Protein AF-A0A1H0LSM7-F1 (afdb_monomer_lite)

pLDDT: mean 88.88, std 13.41, range [30.7, 98.75]

Secondary structure (DSSP, 8-state):
-----S-TTS--HHHHHHHHHHHHHHHHHHHHHHHHHHHH--HHHHHHHHHHHHHH-TT-PPP-HHHHHHHHHHHHHHHHHHTT----HHHHHHHHHGGGGG--TTTEEEE-S---GGGEEEETTEEEE---TT-EEEETHHHHGGGTTT-TTSTT-PBPPHHHHHHHHHHHHHHHGGGTT-HHHHHHHHHHHHHHHHHTHHHHHHHHHH--GGGG-TTS--HHHHHHHHHHHHTT-SS-HHHHHHHHHHHHHHHHHH---PPPBPGGG-----

Radius of gyration: 19.22 Å; chains: 1; bounding box: 49×46×46 Å

Structure (mmCIF, N/CA/C/O backbone):
data_AF-A0A1H0LSM7-F1
#
_entry.id   AF-A0A1H0LSM7-F1
#
loop_
_atom_site.group_PDB
_atom_site.id
_atom_site.type_symbol
_atom_site.label_atom_id
_atom_site.label_alt_id
_atom_site.label_comp_id
_atom_site.label_asym_id
_atom_site.label_entity_id
_atom_site.label_seq_id
_atom_site.pdbx_PDB_ins_code
_atom_site.Cartn_x
_atom_site.Cartn_y
_atom_site.Cartn_z
_atom_site.occupancy
_atom_site.B_iso_or_equiv
_atom_site.auth_seq_id
_atom_site.auth_comp_id
_atom_site.auth_asym_id
_atom_site.auth_atom_id
_atom_site.pdbx_PDB_model_num
ATOM 1 N N . MET A 1 1 ? -10.311 -6.428 -10.754 1.00 49.78 1 MET A N 1
ATOM 2 C CA . MET A 1 1 ? -11.268 -7.244 -11.503 1.00 49.78 1 MET A CA 1
ATOM 3 C C . MET A 1 1 ? -12.578 -7.342 -10.745 1.00 49.78 1 MET A C 1
ATOM 5 O O . MET A 1 1 ? -12.708 -8.120 -9.805 1.00 49.78 1 MET A O 1
ATOM 9 N N . LYS A 1 2 ? -13.539 -6.514 -11.139 1.00 35.09 2 LYS A N 1
ATOM 10 C CA . LYS A 1 2 ? -14.929 -6.657 -10.721 1.00 35.09 2 LYS A CA 1
ATOM 11 C C . LYS A 1 2 ? -15.566 -7.764 -11.545 1.00 35.09 2 LYS A C 1
ATOM 13 O O . LYS A 1 2 ? -15.638 -7.65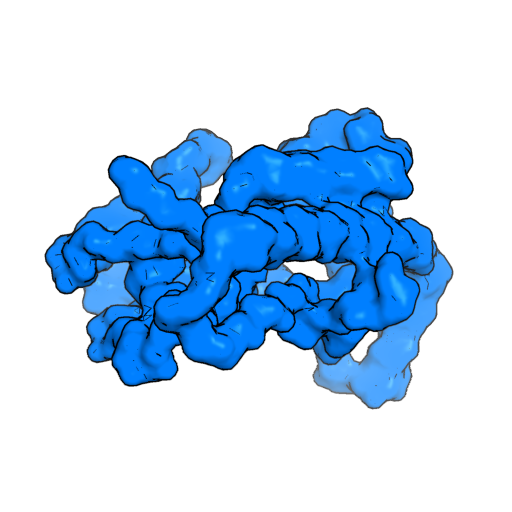2 -12.764 1.00 35.09 2 LYS A O 1
ATOM 18 N N . VAL A 1 3 ? -16.030 -8.813 -10.885 1.00 40.25 3 VAL A N 1
ATOM 19 C CA . VAL A 1 3 ? -17.061 -9.683 -11.446 1.00 40.25 3 VAL A CA 1
ATOM 20 C C . VAL A 1 3 ? -18.264 -9.483 -10.543 1.00 40.25 3 VAL A C 1
ATOM 22 O O . VAL A 1 3 ? -18.260 -9.953 -9.408 1.00 40.25 3 VAL A O 1
ATOM 25 N N . TYR A 1 4 ? -19.233 -8.698 -11.007 1.00 40.03 4 TYR A N 1
ATOM 26 C CA . TYR A 1 4 ? -20.487 -8.492 -10.295 1.00 40.03 4 TYR A CA 1
ATOM 27 C C . TYR A 1 4 ? -21.537 -9.428 -10.882 1.00 40.03 4 TYR A C 1
ATOM 29 O O . TYR A 1 4 ? -21.881 -9.268 -12.055 1.00 40.03 4 TYR A O 1
ATOM 37 N N . PRO A 1 5 ? -22.050 -10.398 -10.112 1.00 42.97 5 PRO A N 1
ATOM 38 C CA . PRO A 1 5 ? -23.297 -11.035 -10.476 1.00 42.97 5 PRO A CA 1
ATOM 39 C C . PRO A 1 5 ? -24.419 -10.003 -10.325 1.00 42.97 5 PRO A C 1
ATOM 41 O O . PRO A 1 5 ? -24.570 -9.379 -9.275 1.00 42.97 5 PRO A O 1
ATOM 44 N N . SER A 1 6 ? -25.204 -9.813 -11.382 1.00 42.47 6 SER A N 1
ATOM 45 C CA . SER A 1 6 ? -26.542 -9.246 -11.247 1.00 42.47 6 SER A CA 1
ATOM 46 C C . SER A 1 6 ? -27.380 -10.255 -10.457 1.00 42.47 6 SER A C 1
ATOM 48 O O . SER A 1 6 ? -27.559 -11.376 -10.925 1.00 42.47 6 SER A O 1
ATOM 50 N N . ASP A 1 7 ? -27.857 -9.857 -9.281 1.00 41.88 7 ASP A N 1
ATOM 51 C CA . ASP A 1 7 ? -28.681 -10.640 -8.350 1.00 41.88 7 ASP A CA 1
ATOM 52 C C . ASP A 1 7 ? -27.962 -11.747 -7.555 1.00 41.88 7 ASP A C 1
ATOM 54 O O . ASP A 1 7 ? -27.911 -12.921 -7.918 1.00 41.88 7 ASP A O 1
ATOM 58 N N . ASP A 1 8 ? -27.535 -11.383 -6.342 1.00 51.22 8 ASP A N 1
ATOM 59 C CA . ASP A 1 8 ? -26.965 -12.269 -5.310 1.00 51.22 8 ASP A CA 1
ATOM 60 C C . ASP A 1 8 ? -27.954 -13.332 -4.765 1.00 51.22 8 ASP A C 1
ATOM 62 O O . ASP A 1 8 ? -27.636 -14.086 -3.845 1.00 51.22 8 ASP A O 1
ATOM 66 N N . SER A 1 9 ? -29.171 -13.425 -5.314 1.00 47.16 9 SER A N 1
ATOM 67 C CA . SER A 1 9 ? -30.227 -14.308 -4.797 1.00 47.16 9 SER A CA 1
ATOM 68 C C . SER A 1 9 ? -30.264 -15.713 -5.415 1.00 47.16 9 SER A C 1
ATOM 70 O O . SER A 1 9 ? -31.001 -16.557 -4.905 1.00 47.16 9 SER A O 1
ATOM 72 N N . PHE A 1 10 ? -29.452 -16.020 -6.442 1.00 47.06 10 PHE A N 1
ATOM 73 C CA . PHE A 1 10 ? -29.546 -17.317 -7.143 1.00 47.06 10 PHE A CA 1
ATOM 74 C C . PHE A 1 10 ? -28.239 -17.995 -7.570 1.00 47.06 10 PHE A C 1
ATOM 76 O O . PHE A 1 10 ? -28.306 -19.100 -8.113 1.00 47.06 10 PHE A O 1
ATOM 83 N N . ALA A 1 11 ? -27.056 -17.432 -7.297 1.00 57.34 11 ALA A N 1
ATOM 84 C CA . ALA A 1 11 ? -25.825 -18.115 -7.691 1.00 57.34 11 ALA A CA 1
ATOM 85 C C . ALA A 1 11 ? -25.691 -19.459 -6.948 1.00 57.34 11 ALA A C 1
ATOM 87 O O . ALA A 1 11 ? -25.674 -19.520 -5.716 1.00 57.34 11 ALA A O 1
ATOM 88 N N . GLY A 1 12 ? -25.620 -20.574 -7.674 1.00 73.50 12 GLY A N 1
ATOM 89 C CA . GLY A 1 12 ? -25.443 -21.899 -7.070 1.00 73.50 12 GLY A CA 1
ATOM 90 C C . GLY A 1 12 ? -24.052 -22.056 -6.438 1.00 73.50 12 GLY A C 1
ATOM 91 O O . GLY A 1 12 ? -23.113 -21.342 -6.782 1.00 73.50 12 GLY A O 1
ATOM 92 N N . ALA A 1 13 ? -23.857 -23.042 -5.553 1.00 78.00 13 ALA A N 1
ATOM 93 C CA . ALA A 1 13 ? -22.536 -23.320 -4.959 1.00 78.00 13 ALA A CA 1
ATOM 94 C C . ALA A 1 13 ? -21.429 -23.537 -6.016 1.00 78.00 13 ALA A C 1
ATOM 96 O O . ALA A 1 13 ? -20.281 -23.147 -5.810 1.00 78.00 13 ALA A O 1
ATOM 97 N N . ARG A 1 14 ? -21.790 -24.107 -7.174 1.00 81.38 14 ARG A N 1
ATOM 98 C CA . ARG A 1 14 ? -20.888 -24.283 -8.323 1.00 81.38 14 ARG A CA 1
ATOM 99 C C . ARG A 1 14 ? -20.473 -22.961 -8.965 1.00 81.38 14 ARG A C 1
ATOM 101 O O . ARG A 1 14 ? -19.315 -22.806 -9.324 1.00 81.38 14 ARG A O 1
ATOM 108 N N . GLU A 1 15 ? -21.400 -22.020 -9.090 1.00 83.81 15 GLU A N 1
ATOM 109 C CA . GLU A 1 15 ? -21.142 -20.709 -9.685 1.00 83.81 15 GLU A CA 1
ATOM 110 C C . GLU A 1 15 ? -20.243 -19.864 -8.781 1.00 83.81 15 GLU A C 1
ATOM 112 O O . GLU A 1 15 ? -19.253 -19.310 -9.244 1.00 83.81 15 GLU A O 1
ATOM 117 N N . ARG A 1 16 ? -20.484 -19.885 -7.463 1.00 81.31 16 ARG A N 1
ATOM 118 C CA . ARG A 1 16 ? -19.575 -19.263 -6.486 1.00 81.31 16 ARG A CA 1
ATOM 119 C C . ARG A 1 16 ? -18.170 -19.864 -6.517 1.00 81.31 16 ARG A C 1
ATOM 121 O O . ARG A 1 16 ? -17.190 -19.127 -6.476 1.00 81.31 16 ARG A O 1
ATOM 128 N N . ALA A 1 17 ? -18.056 -21.189 -6.615 1.00 86.50 17 ALA A N 1
ATOM 129 C CA . ALA A 1 17 ? -16.756 -21.846 -6.746 1.00 86.50 17 ALA A CA 1
ATOM 130 C C . ALA A 1 17 ? -16.034 -21.434 -8.042 1.00 86.50 17 ALA A C 1
ATOM 132 O O . ALA A 1 17 ? -14.831 -21.172 -8.014 1.00 86.50 17 ALA A O 1
ATOM 133 N N . ALA A 1 18 ? -16.766 -21.317 -9.154 1.00 88.44 18 ALA A N 1
ATOM 134 C CA . ALA A 1 18 ? -16.225 -20.828 -10.419 1.00 88.44 18 ALA A CA 1
ATOM 135 C C . ALA A 1 18 ? -15.764 -19.363 -10.319 1.00 88.44 18 ALA A C 1
ATOM 137 O O . ALA A 1 18 ? -14.654 -19.053 -10.742 1.00 88.44 18 ALA A O 1
ATOM 138 N N . LEU A 1 19 ? -16.554 -18.481 -9.696 1.00 89.50 19 LEU A N 1
ATOM 139 C CA . LEU A 1 19 ? -16.180 -17.082 -9.450 1.00 89.50 19 LEU A CA 1
ATOM 140 C C . LEU A 1 19 ? -14.917 -16.968 -8.589 1.00 89.50 19 LEU A C 1
ATOM 142 O O . LEU A 1 19 ? -14.009 -16.213 -8.935 1.00 89.50 19 LEU A O 1
ATOM 146 N N . ARG A 1 20 ? -14.818 -17.757 -7.511 1.00 92.50 20 ARG A N 1
ATOM 147 C CA . ARG A 1 20 ? -13.618 -17.814 -6.663 1.00 92.50 20 ARG A CA 1
ATOM 148 C C . ARG A 1 20 ? -12.390 -18.249 -7.462 1.00 92.50 20 ARG A C 1
ATOM 150 O O . ARG A 1 20 ? -11.330 -17.638 -7.338 1.00 92.50 20 ARG A O 1
ATOM 157 N N . ALA A 1 21 ? -12.528 -19.287 -8.288 1.00 92.00 21 ALA A N 1
ATOM 158 C CA . ALA A 1 21 ? -11.444 -19.784 -9.131 1.00 92.00 21 ALA A CA 1
ATOM 159 C C . ALA A 1 21 ? -11.002 -18.743 -10.172 1.00 92.00 21 ALA A C 1
ATOM 161 O O . ALA A 1 21 ? -9.804 -18.515 -10.334 1.00 92.00 21 ALA A O 1
ATOM 162 N N . LEU A 1 22 ? -11.953 -18.065 -10.824 1.00 92.06 22 LEU A N 1
ATOM 163 C CA . LEU A 1 22 ? -11.678 -16.987 -11.778 1.00 92.06 22 LEU A CA 1
ATOM 164 C C . LEU A 1 22 ? -10.967 -15.805 -11.112 1.00 92.06 22 LEU A C 1
ATOM 166 O O . LEU A 1 22 ? -9.977 -15.312 -11.646 1.00 92.06 22 LEU A O 1
ATOM 170 N N . ALA A 1 23 ? -11.426 -15.377 -9.934 1.00 92.56 23 ALA A N 1
ATOM 171 C CA . ALA A 1 23 ? -10.792 -14.297 -9.182 1.00 92.56 23 ALA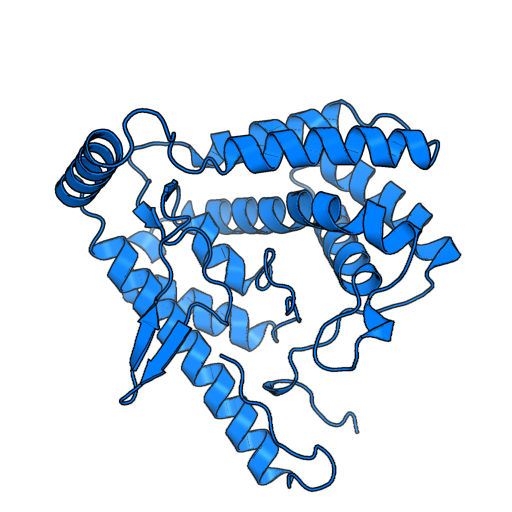 A CA 1
ATOM 172 C C . ALA A 1 23 ? -9.361 -14.661 -8.757 1.00 92.56 23 ALA A C 1
ATOM 174 O O . ALA A 1 23 ? -8.449 -13.851 -8.914 1.00 92.56 23 ALA A O 1
ATOM 175 N N . GLY A 1 24 ? -9.144 -15.892 -8.282 1.00 94.25 24 GLY A N 1
ATOM 176 C CA . GLY A 1 24 ? -7.807 -16.398 -7.968 1.00 94.25 24 GLY A CA 1
ATOM 177 C C . GLY A 1 24 ? -6.890 -16.408 -9.195 1.00 94.25 24 GLY A C 1
ATOM 178 O O . GLY A 1 24 ? -5.787 -15.872 -9.143 1.00 94.25 24 GLY A O 1
ATOM 179 N N . ALA A 1 25 ? -7.361 -16.939 -10.326 1.00 94.50 25 ALA A N 1
ATOM 180 C CA . ALA A 1 25 ? -6.595 -16.964 -11.572 1.00 94.50 25 ALA A CA 1
ATOM 181 C C . ALA A 1 25 ? -6.259 -15.554 -12.086 1.00 94.50 25 ALA A C 1
ATOM 183 O O . ALA A 1 25 ? -5.150 -15.319 -12.564 1.00 94.50 25 ALA A O 1
ATOM 184 N N . ALA A 1 26 ? -7.184 -14.603 -11.954 1.00 93.75 26 ALA A N 1
ATOM 185 C CA . ALA A 1 26 ? -6.955 -13.216 -12.336 1.00 93.75 26 ALA A CA 1
ATOM 186 C C . ALA A 1 26 ? -5.875 -12.536 -11.484 1.00 93.75 26 ALA A C 1
ATOM 188 O O . ALA A 1 26 ? -5.080 -11.770 -12.020 1.00 93.75 26 ALA A O 1
ATOM 189 N N . LEU A 1 27 ? -5.798 -12.835 -10.183 1.00 95.19 27 LEU A N 1
ATOM 190 C CA . LEU A 1 27 ? -4.732 -12.325 -9.312 1.00 95.19 27 LEU A CA 1
ATOM 191 C C . LEU A 1 27 ? -3.354 -12.875 -9.696 1.00 95.19 27 LEU A C 1
ATOM 193 O O . LEU A 1 27 ? -2.371 -12.138 -9.667 1.00 95.19 27 LEU A O 1
ATOM 197 N N . LEU A 1 28 ? -3.279 -14.143 -10.111 1.00 96.12 28 LEU A N 1
ATOM 198 C CA . LEU A 1 28 ? -2.035 -14.715 -10.632 1.00 96.12 28 LEU A CA 1
ATOM 199 C C . LEU A 1 28 ? -1.609 -14.027 -11.937 1.00 96.12 28 LEU A C 1
ATOM 201 O O . LEU A 1 28 ? -0.449 -13.649 -12.075 1.00 96.12 28 LEU A O 1
ATOM 205 N N . GLN A 1 29 ? -2.547 -13.795 -12.860 1.00 95.56 29 GLN A N 1
ATOM 206 C CA . GLN A 1 29 ? -2.273 -13.055 -14.098 1.00 95.56 29 GLN A CA 1
ATOM 207 C C . GLN A 1 29 ? -1.898 -11.592 -13.837 1.00 95.56 29 GLN A C 1
ATOM 209 O O . GLN A 1 29 ? -1.061 -11.034 -14.540 1.00 95.56 29 GLN A O 1
ATOM 214 N N . TRP A 1 30 ? -2.486 -10.971 -12.813 1.00 95.75 30 TRP A N 1
ATOM 215 C CA . TRP A 1 30 ? -2.117 -9.629 -12.370 1.00 95.75 30 TRP A CA 1
ATOM 216 C C . TRP A 1 30 ? -0.660 -9.582 -11.903 1.00 95.75 30 TRP A C 1
ATOM 218 O O . TRP A 1 30 ? 0.111 -8.738 -12.360 1.00 95.75 30 TRP A O 1
ATOM 228 N N . ALA A 1 31 ? -0.260 -10.544 -11.068 1.00 95.69 31 ALA A N 1
ATOM 229 C CA . ALA A 1 31 ? 1.111 -10.676 -10.587 1.00 95.69 31 ALA A CA 1
ATOM 230 C C . ALA A 1 31 ? 2.108 -10.902 -11.739 1.00 95.69 31 ALA A C 1
ATOM 232 O O . ALA A 1 31 ? 3.199 -10.329 -11.746 1.00 95.69 31 ALA A O 1
ATOM 233 N N . GLU A 1 32 ? 1.728 -11.691 -12.746 1.00 95.19 32 GLU A N 1
ATOM 234 C CA . GLU A 1 32 ? 2.528 -11.898 -13.957 1.00 95.19 32 GLU A CA 1
ATOM 235 C C . GLU A 1 32 ? 2.662 -10.624 -14.796 1.00 95.19 32 GLU A C 1
ATOM 237 O O . GLU A 1 32 ? 3.777 -10.260 -15.172 1.00 95.19 32 GLU A O 1
ATOM 242 N N . ALA A 1 33 ? 1.553 -9.932 -15.072 1.00 95.44 33 ALA A N 1
ATOM 243 C CA . ALA A 1 33 ? 1.549 -8.702 -15.860 1.00 95.44 33 ALA A CA 1
ATOM 244 C C . ALA A 1 33 ? 2.414 -7.614 -15.207 1.00 95.44 33 ALA A C 1
ATOM 246 O O . ALA A 1 33 ? 3.204 -6.956 -15.886 1.00 95.44 33 ALA A O 1
ATOM 247 N N . LEU A 1 34 ? 2.322 -7.478 -13.882 1.00 95.56 34 LEU A N 1
ATOM 248 C CA . LEU A 1 34 ? 3.148 -6.555 -13.111 1.00 95.56 34 LEU A CA 1
ATOM 249 C C . LEU A 1 34 ? 4.639 -6.920 -13.184 1.00 95.56 34 LEU A C 1
ATOM 251 O O . LEU A 1 34 ? 5.482 -6.052 -13.405 1.00 95.56 34 LEU A O 1
ATOM 255 N N . SER A 1 35 ? 4.974 -8.207 -13.056 1.00 95.12 35 SER A N 1
ATOM 256 C CA . SER A 1 35 ? 6.355 -8.685 -13.187 1.00 95.12 35 SER A CA 1
ATOM 257 C C . SER A 1 35 ? 6.940 -8.388 -14.575 1.00 95.12 35 SER A C 1
ATOM 259 O O . SER A 1 35 ? 8.061 -7.887 -14.686 1.00 95.12 35 SER A O 1
ATOM 261 N N . LEU A 1 36 ? 6.155 -8.604 -15.636 1.00 94.56 36 LEU A N 1
ATOM 262 C CA . LEU A 1 36 ? 6.547 -8.281 -17.011 1.00 94.56 36 LEU A CA 1
ATOM 263 C C . LEU A 1 36 ? 6.772 -6.777 -17.215 1.00 94.56 36 LEU A C 1
ATOM 265 O O . LEU A 1 36 ? 7.759 -6.395 -17.845 1.00 94.56 36 LEU A O 1
ATOM 269 N N . LEU A 1 37 ? 5.903 -5.923 -16.665 1.00 95.25 37 LEU A N 1
ATOM 270 C CA . LEU A 1 37 ? 6.084 -4.471 -16.718 1.00 95.25 37 LEU A CA 1
ATOM 271 C C . LEU A 1 37 ? 7.376 -4.043 -16.009 1.00 95.25 37 LEU A C 1
ATOM 273 O O . LEU A 1 37 ? 8.173 -3.296 -16.576 1.00 95.25 37 LEU A O 1
ATOM 277 N N . HIS A 1 38 ? 7.618 -4.548 -14.798 1.00 95.25 38 HIS A N 1
ATOM 278 C CA . HIS A 1 38 ? 8.837 -4.236 -14.051 1.00 95.25 38 HIS A CA 1
ATOM 279 C C . HIS A 1 38 ? 10.102 -4.691 -14.787 1.00 95.25 38 HIS A C 1
ATOM 281 O O . HIS A 1 38 ? 11.102 -3.974 -14.777 1.00 95.25 38 HIS A O 1
ATOM 287 N N . ALA A 1 39 ? 10.064 -5.850 -15.451 1.00 93.12 39 ALA A N 1
ATOM 288 C CA . ALA A 1 39 ? 11.165 -6.333 -16.281 1.00 93.12 39 ALA A CA 1
ATOM 289 C C . ALA A 1 39 ? 11.388 -5.459 -17.530 1.00 93.12 39 ALA A C 1
ATOM 291 O O . ALA A 1 39 ? 12.532 -5.235 -17.926 1.00 93.12 39 ALA A O 1
ATOM 292 N N . ALA A 1 40 ? 10.314 -4.929 -18.124 1.00 92.56 40 ALA A N 1
ATOM 293 C CA . ALA A 1 40 ? 10.388 -3.995 -19.247 1.00 92.56 40 ALA A CA 1
ATOM 294 C C . ALA A 1 40 ? 10.920 -2.605 -18.844 1.00 92.56 40 ALA A C 1
ATOM 296 O O . ALA A 1 40 ? 11.426 -1.874 -19.693 1.00 92.56 40 ALA A O 1
ATOM 297 N N . GLY A 1 41 ? 10.860 -2.246 -17.557 1.00 90.12 41 GLY A N 1
ATOM 298 C CA . GLY A 1 41 ? 11.404 -1.011 -16.984 1.00 90.12 41 GLY A CA 1
ATOM 299 C C . GLY A 1 41 ? 12.937 -0.960 -16.917 1.00 90.12 41 GLY A C 1
ATOM 300 O O . GLY A 1 41 ? 13.495 -0.664 -15.857 1.00 90.12 41 GLY A O 1
ATOM 301 N N . THR A 1 42 ? 13.626 -1.248 -18.027 1.00 91.81 42 THR A N 1
ATOM 302 C CA . THR A 1 42 ? 15.096 -1.190 -18.146 1.00 91.81 42 THR A CA 1
ATOM 303 C C . THR A 1 42 ? 15.639 0.216 -17.844 1.00 91.81 42 THR A C 1
ATOM 305 O O . THR A 1 42 ? 14.876 1.187 -17.904 1.00 91.81 42 THR A O 1
ATOM 308 N N . PRO A 1 43 ? 16.945 0.383 -17.553 1.00 92.75 43 PRO A N 1
ATOM 309 C CA . PRO A 1 43 ? 17.538 1.710 -17.361 1.00 92.75 43 PRO A CA 1
ATOM 310 C C . PRO A 1 43 ? 17.227 2.688 -18.505 1.00 92.75 43 PRO A C 1
ATOM 312 O O . PRO A 1 43 ? 16.880 3.841 -18.254 1.00 92.75 43 PRO A O 1
ATOM 315 N N . GLU A 1 44 ? 17.262 2.219 -19.753 1.00 94.25 44 GLU A N 1
ATOM 316 C CA . GLU A 1 44 ? 16.936 3.016 -20.941 1.00 94.25 44 GLU A CA 1
ATOM 317 C C . GLU A 1 44 ? 15.465 3.440 -20.942 1.00 94.25 44 GLU A C 1
ATOM 319 O O . GLU A 1 44 ? 15.155 4.597 -21.225 1.00 94.25 44 GLU A O 1
ATOM 324 N N . THR A 1 45 ? 14.562 2.528 -20.571 1.00 93.31 45 THR A N 1
ATOM 325 C CA . THR A 1 45 ? 13.123 2.807 -20.464 1.00 93.31 45 THR A CA 1
ATOM 326 C C . THR A 1 45 ? 12.837 3.837 -19.377 1.00 93.31 45 THR A C 1
ATOM 328 O O . THR A 1 45 ? 12.049 4.753 -19.603 1.00 93.31 45 THR A O 1
ATOM 331 N N . ARG A 1 46 ? 13.508 3.752 -18.221 1.00 92.56 46 ARG A N 1
ATOM 332 C CA . ARG A 1 46 ? 13.353 4.729 -17.129 1.00 92.56 46 ARG A CA 1
ATOM 333 C C . ARG A 1 46 ? 13.836 6.120 -17.537 1.00 92.56 46 ARG A C 1
ATOM 335 O O . ARG A 1 46 ? 13.138 7.103 -17.304 1.00 92.56 46 ARG A O 1
ATOM 342 N N . VAL A 1 47 ? 14.981 6.209 -18.216 1.00 92.88 47 VAL A N 1
ATOM 343 C CA . VAL A 1 47 ? 15.478 7.482 -18.767 1.00 92.88 47 VAL A CA 1
ATOM 344 C C . VAL A 1 47 ? 14.509 8.045 -19.809 1.00 92.88 47 VAL A C 1
ATOM 346 O O . VAL A 1 47 ? 14.196 9.237 -19.777 1.00 92.88 47 VAL A O 1
ATOM 349 N N . ALA A 1 48 ? 14.007 7.201 -20.715 1.00 93.50 48 ALA A N 1
ATOM 350 C CA . ALA A 1 48 ? 13.039 7.607 -21.729 1.00 93.50 48 ALA A CA 1
ATOM 351 C C . ALA A 1 48 ? 11.723 8.097 -21.108 1.00 93.50 48 ALA A C 1
ATOM 353 O O . ALA A 1 48 ? 11.194 9.114 -21.552 1.00 93.50 48 ALA A O 1
ATOM 354 N N . PHE A 1 49 ? 11.232 7.424 -20.064 1.00 91.50 49 PHE A N 1
ATOM 355 C CA . PHE A 1 49 ? 10.052 7.825 -19.299 1.00 91.50 49 PHE A CA 1
ATOM 356 C C . PHE A 1 49 ? 10.230 9.217 -18.683 1.00 91.50 49 PHE A C 1
ATOM 358 O O . PHE A 1 49 ? 9.449 10.122 -18.983 1.00 91.50 49 PHE A O 1
ATOM 365 N N . THR A 1 50 ? 11.297 9.427 -17.905 1.00 90.00 50 THR A N 1
ATOM 366 C CA . THR A 1 50 ? 11.572 10.717 -17.252 1.00 90.00 50 THR A CA 1
ATOM 367 C C . THR A 1 50 ? 11.711 11.846 -18.270 1.00 90.00 50 THR A C 1
ATOM 369 O O . THR A 1 50 ? 11.148 12.927 -18.088 1.00 90.00 50 THR A O 1
ATOM 372 N N . LYS A 1 51 ? 12.415 11.594 -19.381 1.00 91.81 51 LYS A N 1
ATOM 373 C CA . LYS A 1 51 ? 12.559 12.565 -20.470 1.00 91.81 51 LYS A CA 1
ATOM 374 C C . LYS A 1 51 ? 11.209 12.898 -21.111 1.00 91.81 51 LYS A C 1
ATOM 376 O O . LYS A 1 51 ? 10.884 14.071 -21.272 1.00 91.81 51 LYS A O 1
ATOM 381 N N . ALA A 1 52 ? 10.416 11.884 -21.451 1.00 91.62 52 ALA A N 1
ATOM 382 C CA . ALA A 1 52 ? 9.118 12.068 -22.089 1.00 91.62 52 ALA A CA 1
ATOM 383 C C . ALA A 1 52 ? 8.131 12.838 -21.199 1.00 91.62 52 ALA A C 1
ATOM 385 O O . ALA A 1 52 ? 7.349 13.631 -21.730 1.00 91.62 52 ALA A O 1
ATOM 386 N N . LEU A 1 53 ? 8.175 12.617 -19.880 1.00 89.31 53 LEU A N 1
ATOM 387 C CA . LEU A 1 53 ? 7.361 13.342 -18.905 1.00 89.31 53 LEU A CA 1
ATOM 388 C C . LEU A 1 53 ? 7.774 14.817 -18.827 1.00 89.31 53 LEU A C 1
ATOM 390 O O . LEU A 1 53 ? 6.923 15.692 -18.971 1.00 89.31 53 LEU A O 1
ATOM 394 N N . ALA A 1 54 ? 9.075 15.092 -18.699 1.00 89.62 54 ALA A N 1
ATOM 395 C CA . ALA A 1 54 ? 9.602 16.456 -18.659 1.00 89.62 54 ALA A CA 1
ATOM 396 C C . ALA A 1 54 ? 9.281 17.256 -19.936 1.00 89.62 54 ALA A C 1
ATOM 398 O O . ALA A 1 54 ? 8.981 18.445 -19.864 1.00 89.62 54 ALA A O 1
ATOM 399 N N . GLU A 1 55 ? 9.306 16.608 -21.105 1.00 92.94 55 GLU A N 1
ATOM 400 C CA . GLU A 1 55 ? 8.961 17.236 -22.387 1.00 92.94 55 GLU A CA 1
ATOM 401 C C . GLU A 1 55 ? 7.463 17.546 -22.522 1.00 92.94 55 GLU A C 1
ATOM 403 O O . GLU A 1 55 ? 7.093 18.584 -23.069 1.00 92.94 55 GLU A O 1
ATOM 408 N N . ARG A 1 56 ? 6.589 16.646 -22.055 1.00 90.88 56 ARG A N 1
ATOM 409 C CA . ARG A 1 56 ? 5.129 16.770 -22.225 1.00 90.88 56 ARG A CA 1
ATOM 410 C C . ARG A 1 56 ? 4.465 17.621 -21.151 1.00 90.88 56 ARG A C 1
ATOM 412 O O . ARG A 1 56 ? 3.434 18.229 -21.423 1.00 90.88 56 ARG A O 1
ATOM 419 N N . ALA A 1 57 ? 5.036 17.654 -19.952 1.00 87.06 57 ALA A N 1
ATOM 420 C CA . ALA A 1 57 ? 4.479 18.359 -18.809 1.00 87.06 57 ALA A CA 1
ATOM 421 C C . ALA A 1 57 ? 5.578 19.122 -18.041 1.00 87.06 57 ALA A C 1
ATOM 423 O O . ALA A 1 57 ? 5.858 18.797 -16.890 1.00 87.06 57 ALA A O 1
ATOM 424 N N . PRO A 1 58 ? 6.186 20.173 -18.634 1.00 80.00 58 PRO A N 1
ATOM 425 C CA . PRO A 1 58 ? 7.370 20.867 -18.098 1.00 80.00 58 PRO A CA 1
ATOM 426 C C . PRO A 1 58 ? 7.176 21.624 -16.764 1.00 80.00 58 PRO A C 1
ATOM 428 O O . PRO A 1 58 ? 8.065 22.348 -16.328 1.00 80.00 58 PRO A O 1
ATOM 431 N N . GLY A 1 59 ? 6.037 21.459 -16.091 1.00 79.56 59 GLY A N 1
ATOM 432 C CA . GLY A 1 59 ? 5.772 21.971 -14.743 1.00 79.56 59 GLY A CA 1
ATOM 433 C C . GLY A 1 59 ? 5.016 20.989 -13.847 1.00 79.56 59 GLY A C 1
ATOM 434 O O . GLY A 1 59 ? 4.671 21.345 -12.723 1.00 79.56 59 GLY A O 1
ATOM 435 N N . LEU A 1 60 ? 4.749 19.772 -14.329 1.00 73.69 60 LEU A N 1
ATOM 436 C CA . LEU A 1 60 ? 4.159 18.708 -13.529 1.00 73.69 60 LEU A CA 1
ATOM 437 C C . LEU A 1 60 ? 5.299 17.791 -13.083 1.00 73.69 60 LEU A C 1
ATOM 439 O O . LEU A 1 60 ? 5.904 17.096 -13.899 1.00 73.69 60 LEU A O 1
ATOM 443 N N . GLY A 1 61 ? 5.625 17.820 -11.792 1.00 66.88 61 GLY A N 1
ATOM 444 C CA . GLY A 1 61 ? 6.505 16.803 -11.225 1.00 66.88 61 GLY A CA 1
ATOM 445 C C . GLY A 1 61 ? 5.846 15.422 -11.334 1.00 66.88 61 GLY A C 1
ATOM 446 O O . GLY A 1 61 ? 4.614 15.346 -11.300 1.00 66.88 61 GLY A O 1
ATOM 447 N N . PRO A 1 62 ? 6.623 14.331 -11.459 1.00 68.38 62 PRO A N 1
ATOM 448 C CA . PRO A 1 62 ? 6.062 12.994 -11.298 1.00 68.38 62 PRO A CA 1
ATOM 449 C C . PRO A 1 62 ? 5.376 12.884 -9.932 1.00 68.38 62 PRO A C 1
ATOM 451 O O . PRO A 1 62 ? 5.761 13.575 -8.978 1.00 68.38 62 PRO A O 1
ATOM 454 N N . ARG A 1 63 ? 4.378 11.998 -9.824 1.00 76.75 63 ARG A N 1
ATOM 455 C CA . ARG A 1 63 ? 3.863 11.596 -8.513 1.00 76.75 63 ARG A CA 1
ATOM 456 C C . ARG A 1 63 ? 5.044 11.162 -7.639 1.00 76.75 63 ARG A C 1
ATOM 458 O O . ARG A 1 63 ? 6.015 10.599 -8.135 1.00 76.75 63 ARG A O 1
ATOM 465 N N . SER A 1 64 ? 4.961 11.475 -6.352 1.00 84.75 64 SER A N 1
ATOM 466 C CA . SER A 1 64 ? 5.967 11.089 -5.373 1.00 84.75 64 SER A CA 1
ATOM 467 C C . SER A 1 64 ? 5.280 10.401 -4.215 1.00 84.75 64 SER A C 1
ATOM 469 O O . SER A 1 64 ? 4.598 11.049 -3.418 1.00 84.75 64 SER A O 1
ATOM 471 N N . LEU A 1 65 ? 5.504 9.095 -4.088 1.00 89.88 65 LEU A N 1
ATOM 472 C CA . LEU A 1 65 ? 5.045 8.352 -2.920 1.00 89.88 65 LEU A CA 1
ATOM 473 C C . LEU A 1 65 ? 5.533 8.995 -1.607 1.00 89.88 65 LEU A C 1
ATOM 475 O O . LEU A 1 65 ? 4.786 9.063 -0.639 1.00 89.88 65 LEU A O 1
ATOM 479 N N . ALA A 1 66 ? 6.746 9.556 -1.572 1.00 92.44 66 ALA A N 1
ATOM 480 C CA . ALA A 1 66 ? 7.241 10.273 -0.394 1.00 92.44 66 ALA A CA 1
ATOM 481 C C . ALA A 1 66 ? 6.366 11.486 -0.017 1.00 92.44 66 ALA A C 1
ATOM 483 O O . ALA A 1 66 ? 6.126 11.727 1.167 1.00 92.44 66 ALA A O 1
ATOM 484 N N . ALA A 1 67 ? 5.843 12.217 -1.007 1.00 93.00 67 ALA A N 1
ATOM 485 C CA . ALA A 1 67 ? 4.908 13.313 -0.761 1.00 93.00 67 ALA A CA 1
ATOM 486 C C . ALA A 1 67 ? 3.566 12.804 -0.203 1.00 93.00 67 ALA A C 1
ATOM 488 O O . ALA A 1 67 ? 3.029 13.408 0.725 1.00 93.00 67 ALA A O 1
ATOM 489 N N . ASP A 1 68 ? 3.062 11.666 -0.695 1.00 94.31 68 ASP A N 1
ATOM 490 C CA . ASP A 1 68 ? 1.829 11.049 -0.185 1.00 94.31 68 ASP A CA 1
ATOM 491 C C . ASP A 1 68 ? 1.954 10.671 1.306 1.00 94.31 68 ASP A C 1
ATOM 493 O O . ASP A 1 68 ? 1.035 10.918 2.094 1.00 94.31 68 ASP A O 1
ATOM 497 N N . PHE A 1 69 ? 3.111 10.138 1.720 1.00 97.56 69 PHE A N 1
ATOM 498 C CA . PHE A 1 69 ? 3.406 9.828 3.125 1.00 97.56 69 PHE A CA 1
ATOM 499 C C . PHE A 1 69 ? 3.532 11.087 3.992 1.00 97.56 69 PHE A C 1
ATOM 501 O O . PHE A 1 69 ? 3.032 11.107 5.119 1.00 97.56 69 PHE A O 1
ATOM 508 N N . ALA A 1 70 ? 4.146 12.155 3.473 1.00 97.38 70 ALA A N 1
ATOM 509 C CA . ALA A 1 70 ? 4.223 13.434 4.176 1.00 97.38 70 ALA A CA 1
ATOM 510 C C . ALA A 1 70 ? 2.827 14.024 4.436 1.00 97.38 70 ALA A C 1
ATOM 512 O O . ALA A 1 70 ? 2.504 14.373 5.573 1.00 97.38 70 ALA A O 1
ATOM 513 N N . VAL A 1 71 ? 1.964 14.024 3.416 1.00 97.25 71 VAL A N 1
ATOM 514 C CA . VAL A 1 71 ? 0.562 14.453 3.538 1.00 97.25 71 VAL A CA 1
ATOM 515 C C . VAL A 1 71 ? -0.209 13.566 4.520 1.00 97.25 71 VAL A C 1
ATOM 517 O O . VAL A 1 71 ? -1.024 14.063 5.298 1.00 97.25 71 VAL A O 1
ATOM 520 N N . ALA A 1 72 ? 0.030 12.252 4.528 1.00 98.12 72 ALA A N 1
ATOM 521 C CA . ALA A 1 72 ? -0.595 11.356 5.499 1.00 98.12 72 ALA A CA 1
ATOM 522 C C . ALA A 1 72 ? -0.176 11.678 6.943 1.00 98.12 72 ALA A C 1
ATOM 524 O O . ALA A 1 72 ? -1.031 11.701 7.828 1.00 98.12 72 ALA A O 1
ATOM 525 N N . ALA A 1 73 ? 1.101 11.990 7.181 1.00 98.56 73 ALA A N 1
ATOM 526 C CA . ALA A 1 73 ? 1.586 12.406 8.497 1.00 98.56 73 ALA A CA 1
ATOM 527 C C . ALA A 1 73 ? 0.938 13.721 8.966 1.00 98.56 73 ALA A C 1
ATOM 529 O O . ALA A 1 73 ? 0.543 13.836 10.126 1.00 98.56 73 ALA A O 1
ATOM 530 N N . GLU A 1 74 ? 0.766 14.695 8.070 1.00 98.38 74 GLU A N 1
ATOM 531 C CA . GLU A 1 74 ? 0.042 15.941 8.367 1.00 98.38 74 GLU A CA 1
ATOM 532 C C . GLU A 1 74 ? -1.432 15.684 8.713 1.00 98.38 74 GLU A C 1
ATOM 534 O O . GLU A 1 74 ? -1.955 16.232 9.684 1.00 98.38 74 GLU A O 1
ATOM 539 N N . ARG A 1 75 ? -2.102 14.797 7.967 1.00 98.25 75 ARG A N 1
ATOM 540 C CA . ARG A 1 75 ? -3.491 14.405 8.255 1.00 98.25 75 ARG A CA 1
ATOM 541 C C . ARG A 1 75 ? -3.621 13.709 9.604 1.00 98.25 75 ARG A C 1
ATOM 543 O O . ARG A 1 75 ? -4.560 14.007 10.340 1.00 98.25 75 ARG A O 1
ATOM 550 N N . TYR A 1 76 ? -2.691 12.819 9.951 1.00 98.50 76 TYR A N 1
ATOM 551 C CA . TYR A 1 76 ? -2.680 12.204 11.277 1.00 98.50 76 TYR A CA 1
ATOM 552 C C . TYR A 1 76 ? -2.484 13.232 12.382 1.00 98.50 76 TYR A C 1
ATOM 554 O O . TYR A 1 76 ? -3.197 13.149 13.374 1.00 98.50 76 TYR A O 1
ATOM 562 N N . ALA A 1 77 ? -1.599 14.218 12.210 1.00 98.38 77 ALA A N 1
ATOM 563 C CA . ALA A 1 77 ? -1.425 15.277 13.203 1.00 98.38 77 ALA A CA 1
ATOM 564 C C . ALA A 1 77 ? -2.757 15.985 13.517 1.00 98.38 77 ALA A C 1
ATOM 566 O O . ALA A 1 77 ? -3.124 16.107 14.684 1.00 98.38 77 ALA A O 1
ATOM 567 N N . GLY A 1 78 ? -3.523 16.355 12.484 1.00 97.62 78 GLY A N 1
ATOM 568 C CA . GLY A 1 78 ? -4.848 16.961 12.661 1.00 97.62 78 GLY A CA 1
ATOM 569 C C . GLY A 1 78 ? -5.877 16.017 13.298 1.00 97.62 78 GLY A C 1
ATOM 570 O O . GLY A 1 78 ? -6.661 16.436 14.145 1.00 97.62 78 GLY A O 1
ATOM 571 N N . VAL A 1 79 ? -5.863 14.728 12.939 1.00 97.19 79 VAL A N 1
ATOM 572 C CA . VAL A 1 79 ? -6.738 13.710 13.553 1.00 97.19 79 VAL A CA 1
ATOM 573 C C . VAL A 1 79 ? -6.413 13.508 15.034 1.00 97.19 79 VAL A C 1
ATOM 575 O O . VAL A 1 79 ? -7.328 13.427 15.850 1.00 97.19 79 VAL A O 1
ATOM 578 N N . LEU A 1 80 ? -5.131 13.420 15.389 1.00 98.25 80 LEU A N 1
ATOM 579 C CA . LEU A 1 80 ? -4.680 13.249 16.770 1.00 98.25 80 LEU A CA 1
ATOM 580 C C . LEU A 1 80 ? -5.109 14.441 17.628 1.00 98.25 80 LEU A C 1
ATOM 582 O O . LEU A 1 80 ? -5.691 14.241 18.693 1.00 98.25 80 LEU A O 1
ATOM 586 N N . GLU A 1 81 ? -4.914 15.662 17.125 1.00 97.75 81 GLU A N 1
ATOM 587 C CA . GLU A 1 81 ? -5.385 16.887 17.776 1.00 97.75 81 GLU A CA 1
ATOM 588 C C . GLU A 1 81 ? -6.911 16.884 17.954 1.00 97.75 81 GLU A C 1
ATOM 590 O O . GLU A 1 81 ? -7.402 17.093 19.064 1.00 97.75 81 GLU A O 1
ATOM 595 N N . GLN A 1 82 ? -7.667 16.574 16.894 1.00 96.75 82 GLN A N 1
ATOM 596 C CA . GLN A 1 82 ? -9.132 16.515 16.935 1.00 96.75 82 GLN A CA 1
ATOM 597 C C . GLN A 1 82 ? -9.654 15.505 17.971 1.00 96.75 82 GLN A C 1
ATOM 599 O O . GLN A 1 82 ? -10.695 15.738 18.588 1.00 96.75 82 GLN A O 1
ATOM 604 N N . LEU A 1 83 ? -8.958 14.380 18.148 1.00 96.50 83 LEU A N 1
ATOM 605 C CA . LEU A 1 83 ? -9.322 13.326 19.099 1.00 96.50 83 LEU A CA 1
ATOM 606 C C . LEU A 1 83 ? -8.764 13.561 20.513 1.00 96.50 83 LEU A C 1
ATOM 608 O O . LEU A 1 83 ? -9.068 12.778 21.411 1.00 96.50 83 LEU A O 1
ATOM 612 N N . GLY A 1 84 ? -7.970 14.616 20.727 1.00 97.75 84 GLY A N 1
ATOM 613 C CA . GLY A 1 84 ? -7.323 14.894 22.011 1.00 97.75 84 GLY A CA 1
ATOM 614 C C . GLY A 1 84 ? -6.255 13.865 22.399 1.00 97.75 84 GLY A C 1
ATOM 615 O O . GLY A 1 84 ? -6.027 13.644 23.588 1.00 97.75 84 GLY A O 1
ATOM 616 N N . LEU A 1 85 ? -5.631 13.218 21.412 1.00 98.06 85 LEU A N 1
ATOM 617 C CA . LEU A 1 85 ? -4.570 12.229 21.603 1.00 98.06 85 LEU A CA 1
ATOM 618 C C . LEU A 1 85 ? -3.181 12.893 21.624 1.00 98.06 85 LEU A C 1
ATOM 620 O O . LEU A 1 85 ? -3.021 14.009 21.118 1.00 98.06 85 LEU A O 1
ATOM 624 N N . PRO A 1 86 ? -2.150 12.225 22.178 1.00 97.94 86 PRO A N 1
ATOM 625 C CA . PRO A 1 86 ? -0.774 12.698 22.083 1.00 97.94 86 PRO A CA 1
ATOM 626 C C . PRO A 1 86 ? -0.360 12.953 20.622 1.00 97.94 86 PRO A C 1
ATOM 628 O O . PRO A 1 86 ? -0.813 12.252 19.719 1.00 97.94 86 PRO A O 1
ATOM 631 N N . PRO A 1 87 ? 0.547 13.908 20.355 1.00 96.88 87 PRO A N 1
ATOM 632 C CA . PRO A 1 87 ? 0.912 14.284 18.987 1.00 96.88 87 PRO A CA 1
ATOM 633 C C . PRO A 1 87 ? 1.721 13.217 18.231 1.00 96.88 87 PRO A C 1
ATOM 635 O O . PRO A 1 87 ? 1.946 13.382 17.037 1.00 96.88 87 PRO A O 1
ATOM 638 N N . HIS A 1 88 ? 2.198 12.163 18.913 1.00 98.50 88 HIS A N 1
ATOM 639 C CA . HIS A 1 88 ? 2.940 11.034 18.324 1.00 98.50 88 HIS A CA 1
ATOM 640 C C . HIS A 1 88 ? 4.053 11.450 17.344 1.00 98.50 88 HIS A C 1
ATOM 642 O O . HIS A 1 88 ? 4.214 10.864 16.278 1.00 98.50 88 HIS A O 1
ATOM 648 N N . GLN A 1 89 ? 4.842 12.472 17.699 1.00 98.50 89 GLN A N 1
ATOM 649 C CA . GLN A 1 89 ? 5.811 13.101 16.787 1.00 98.50 89 GLN A CA 1
ATOM 650 C C . GLN A 1 89 ? 6.808 12.112 16.166 1.00 98.50 89 GLN A C 1
ATOM 652 O O . GLN A 1 89 ? 7.073 12.201 14.971 1.00 98.50 89 GLN A O 1
ATOM 657 N N . GLU A 1 90 ? 7.316 11.162 16.954 1.00 98.56 90 GLU A N 1
ATOM 658 C CA . GLU A 1 90 ? 8.226 10.113 16.476 1.00 98.56 90 GLU A CA 1
ATOM 659 C C . GLU A 1 90 ? 7.547 9.203 15.444 1.00 98.56 90 GLU A C 1
ATOM 661 O O . GLU A 1 90 ? 8.109 8.954 14.386 1.00 98.56 90 GLU A O 1
ATOM 666 N N . ALA A 1 91 ? 6.298 8.792 15.687 1.00 98.69 91 ALA A N 1
ATOM 667 C CA . ALA A 1 91 ? 5.531 7.974 14.749 1.00 98.69 91 ALA A CA 1
ATOM 668 C C . ALA A 1 91 ? 5.250 8.719 13.435 1.00 98.69 91 ALA A C 1
ATOM 670 O O . ALA A 1 91 ? 5.323 8.141 12.352 1.00 98.69 91 ALA A O 1
ATOM 671 N N . LEU A 1 92 ? 4.937 10.017 13.518 1.00 98.69 92 LEU A N 1
ATOM 672 C CA . LEU A 1 92 ? 4.729 10.849 12.334 1.00 98.69 92 LEU A CA 1
ATOM 673 C C . LEU A 1 92 ? 6.022 11.014 11.528 1.00 98.69 92 LEU A C 1
ATOM 675 O O . LEU A 1 92 ? 5.965 11.038 10.302 1.00 98.69 92 LEU A O 1
ATOM 679 N N . GLU A 1 93 ? 7.175 11.111 12.189 1.00 98.44 93 GLU A N 1
ATOM 680 C CA . GLU A 1 93 ? 8.470 11.183 11.509 1.00 98.44 93 GLU A CA 1
ATOM 681 C C . GLU A 1 93 ? 8.885 9.844 10.890 1.00 98.44 93 GLU A C 1
ATOM 683 O O . GLU A 1 93 ? 9.325 9.801 9.737 1.00 98.44 93 GLU A O 1
ATOM 688 N N . ASP A 1 94 ? 8.649 8.740 11.598 1.00 97.94 94 ASP A N 1
ATOM 689 C CA . ASP A 1 94 ? 8.779 7.393 11.044 1.00 97.94 94 ASP A CA 1
ATOM 690 C C . ASP A 1 94 ? 7.936 7.253 9.773 1.00 97.94 94 ASP A C 1
ATOM 692 O O . ASP A 1 94 ? 8.436 6.774 8.755 1.00 97.94 94 ASP A O 1
ATOM 696 N N . LEU A 1 95 ? 6.684 7.729 9.788 1.00 98.38 95 LEU A N 1
ATOM 697 C CA . LEU A 1 95 ? 5.817 7.699 8.612 1.00 98.38 95 LEU A CA 1
ATOM 698 C C . LEU A 1 95 ? 6.403 8.515 7.451 1.00 98.38 95 LEU A C 1
ATOM 700 O O . LEU A 1 95 ? 6.476 8.007 6.334 1.00 98.38 95 LEU A O 1
ATOM 704 N N . ARG A 1 96 ? 6.851 9.756 7.694 1.00 98.25 96 ARG A N 1
ATOM 705 C CA . ARG A 1 96 ? 7.435 10.624 6.648 1.00 98.25 96 ARG A CA 1
ATOM 706 C C . ARG A 1 96 ? 8.659 10.003 5.987 1.00 98.25 96 ARG A C 1
ATOM 708 O O . ARG A 1 96 ? 8.846 10.137 4.780 1.00 98.25 96 ARG A O 1
ATOM 715 N N . THR A 1 97 ? 9.502 9.351 6.778 1.00 96.94 97 THR A N 1
ATOM 716 C CA . THR A 1 97 ? 10.800 8.849 6.318 1.00 96.94 97 THR A CA 1
ATOM 717 C C . THR A 1 97 ? 10.738 7.427 5.770 1.00 96.94 97 THR A C 1
ATOM 719 O O . THR A 1 97 ? 11.655 7.025 5.049 1.00 96.94 97 THR A O 1
ATOM 722 N N . LEU A 1 98 ? 9.668 6.669 6.033 1.00 97.44 98 LEU A N 1
ATOM 723 C CA . LEU A 1 98 ? 9.529 5.273 5.609 1.00 97.44 98 LEU A CA 1
ATOM 724 C C . LEU A 1 98 ? 9.810 5.059 4.106 1.00 97.44 98 LEU A C 1
ATOM 726 O O . LEU A 1 98 ? 10.612 4.173 3.799 1.00 97.44 98 LEU A O 1
ATOM 730 N N . PRO A 1 99 ? 9.288 5.872 3.160 1.00 96.25 99 PRO A N 1
ATOM 731 C CA . PRO A 1 99 ? 9.566 5.684 1.733 1.00 96.25 99 PRO A CA 1
ATOM 732 C C . PRO A 1 99 ? 11.045 5.782 1.353 1.00 96.25 99 PRO A C 1
ATOM 734 O O . PRO A 1 99 ? 11.480 5.099 0.428 1.00 96.25 99 PRO A O 1
ATOM 737 N N . SER A 1 100 ? 11.840 6.571 2.085 1.00 95.12 100 SER A N 1
ATOM 738 C CA . SER A 1 100 ? 13.275 6.737 1.802 1.00 95.12 100 SER A CA 1
ATOM 739 C C . SER A 1 100 ? 14.078 5.449 2.006 1.00 95.12 100 SER A C 1
ATOM 741 O O . SER A 1 100 ? 15.109 5.254 1.365 1.00 95.12 100 SER A O 1
ATOM 743 N N . ARG A 1 101 ? 13.572 4.528 2.838 1.00 95.56 101 ARG A N 1
ATOM 744 C CA . ARG A 1 101 ? 14.180 3.212 3.084 1.00 95.56 101 ARG A CA 1
ATOM 745 C C . ARG A 1 101 ? 14.107 2.293 1.861 1.00 95.56 101 ARG A C 1
ATOM 747 O O . ARG A 1 101 ? 14.896 1.365 1.764 1.00 95.56 101 ARG A O 1
ATOM 754 N N . LEU A 1 102 ? 13.199 2.585 0.926 1.00 95.50 102 LEU A N 1
ATOM 755 C CA . LEU A 1 102 ? 13.061 1.925 -0.375 1.00 95.50 102 LEU A CA 1
ATOM 756 C C . LEU A 1 102 ? 13.344 2.908 -1.526 1.00 95.50 102 LEU A C 1
ATOM 758 O O . LEU A 1 102 ? 12.730 2.826 -2.587 1.00 95.50 102 LEU A O 1
ATOM 762 N N . GLY A 1 103 ? 14.231 3.880 -1.295 1.00 92.31 103 GLY A N 1
ATOM 763 C CA . GLY A 1 103 ? 14.499 4.988 -2.212 1.00 92.31 103 GLY A CA 1
ATOM 764 C C . GLY A 1 103 ? 15.769 4.859 -3.057 1.00 92.31 103 GLY A C 1
ATOM 765 O O . GLY A 1 103 ? 16.200 5.872 -3.598 1.00 92.31 103 GLY A O 1
ATOM 766 N N . ASP A 1 104 ? 16.417 3.687 -3.144 1.00 91.44 104 ASP A N 1
ATOM 767 C CA . ASP A 1 104 ? 17.614 3.518 -3.990 1.00 91.44 104 ASP A CA 1
ATOM 768 C C . ASP A 1 104 ? 17.226 3.572 -5.484 1.00 91.44 104 ASP A C 1
ATOM 770 O O . ASP A 1 104 ? 16.574 2.641 -5.974 1.00 91.44 104 ASP A O 1
ATOM 774 N N . PRO A 1 105 ? 17.685 4.580 -6.257 1.00 88.94 105 PRO A N 1
ATOM 775 C CA . PRO A 1 105 ? 17.340 4.711 -7.676 1.00 88.94 105 PRO A CA 1
ATOM 776 C C . PRO A 1 105 ? 17.783 3.526 -8.547 1.00 88.94 105 PRO A C 1
ATOM 778 O O . PRO A 1 105 ? 17.292 3.320 -9.661 1.00 88.94 105 PRO A O 1
ATOM 781 N N . ARG A 1 106 ? 18.734 2.713 -8.069 1.00 87.56 106 ARG A N 1
ATOM 782 C CA . ARG A 1 106 ? 19.193 1.504 -8.774 1.00 87.56 106 ARG A CA 1
ATOM 783 C C . ARG A 1 106 ? 18.179 0.365 -8.699 1.00 87.56 106 ARG A C 1
ATOM 785 O O . ARG A 1 106 ? 18.218 -0.520 -9.552 1.00 87.56 106 ARG A O 1
ATOM 792 N N . GLN A 1 107 ? 17.294 0.388 -7.705 1.00 88.62 107 GLN A N 1
ATOM 793 C CA . GLN A 1 107 ? 16.261 -0.624 -7.479 1.00 88.62 107 GLN A CA 1
ATOM 794 C C . GLN A 1 107 ? 14.882 -0.201 -8.014 1.00 88.62 107 GLN A C 1
ATOM 796 O O . GLN A 1 107 ? 13.941 -1.002 -7.999 1.00 88.62 107 GLN A O 1
ATOM 801 N N . GLU A 1 108 ? 14.758 1.031 -8.511 1.00 91.31 108 GLU A N 1
ATOM 802 C CA . GLU A 1 108 ? 13.523 1.547 -9.092 1.00 91.31 108 GLU A CA 1
ATOM 803 C C . GLU A 1 108 ? 13.107 0.791 -10.356 1.00 91.31 108 GLU A C 1
ATOM 805 O O . GLU A 1 108 ? 13.916 0.419 -11.215 1.00 91.31 108 GLU A O 1
ATOM 810 N N . VAL A 1 109 ? 11.797 0.621 -10.487 1.00 93.19 109 VAL A N 1
ATOM 811 C CA . VAL A 1 109 ? 11.118 0.092 -11.667 1.00 93.19 109 VAL A CA 1
ATOM 812 C C . VAL A 1 109 ? 10.111 1.119 -12.171 1.00 93.19 109 VAL A C 1
ATOM 814 O O . VAL A 1 109 ? 9.683 1.997 -11.422 1.00 93.19 109 VAL A O 1
ATOM 817 N N . LEU A 1 110 ? 9.722 1.003 -13.442 1.00 93.44 110 LEU A N 1
ATOM 818 C CA . LEU A 1 110 ? 8.555 1.720 -13.945 1.00 93.44 110 LEU A CA 1
ATOM 819 C C . LEU A 1 110 ? 7.302 1.102 -13.322 1.00 93.44 110 LEU A C 1
ATOM 821 O O . LEU A 1 110 ? 7.014 -0.071 -13.561 1.00 93.44 110 LEU A O 1
ATOM 825 N N . SER A 1 111 ? 6.576 1.897 -12.547 1.00 93.94 111 SER A N 1
ATOM 826 C CA . SER A 1 111 ? 5.375 1.483 -11.834 1.00 93.94 111 SER A CA 1
ATOM 827 C C . SER A 1 111 ? 4.145 2.194 -12.405 1.00 93.94 11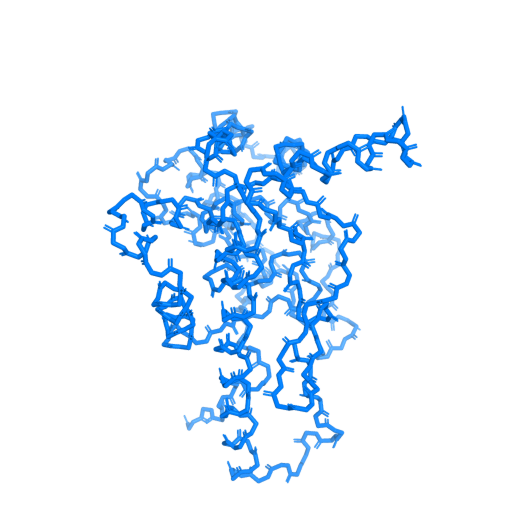1 SER A C 1
ATOM 829 O O . SER A 1 111 ? 4.223 3.395 -12.666 1.00 93.94 111 SER A O 1
ATOM 831 N N . PRO A 1 112 ? 2.984 1.521 -12.539 1.00 92.44 112 PRO A N 1
ATOM 832 C CA . PRO A 1 112 ? 1.706 2.198 -12.785 1.00 92.44 112 PRO A CA 1
ATOM 833 C C . PRO A 1 112 ? 1.284 3.106 -11.619 1.00 92.44 112 PRO A C 1
ATOM 835 O O . PRO A 1 112 ? 0.398 3.939 -11.774 1.00 92.44 112 PRO A O 1
ATOM 838 N N . ALA A 1 113 ? 1.910 2.928 -10.451 1.00 91.62 113 ALA A N 1
ATOM 839 C CA . ALA A 1 113 ? 1.648 3.559 -9.163 1.00 91.62 113 ALA A CA 1
ATOM 840 C C . ALA A 1 113 ? 0.283 3.259 -8.527 1.00 91.62 113 ALA A C 1
ATOM 842 O O . ALA A 1 113 ? 0.209 3.104 -7.302 1.00 91.62 113 ALA A O 1
ATOM 843 N N . ASP A 1 114 ? -0.762 3.140 -9.343 1.00 90.38 114 ASP A N 1
ATOM 844 C CA . ASP A 1 114 ? -2.113 2.771 -8.949 1.00 90.38 114 ASP A CA 1
ATOM 845 C C . ASP A 1 114 ? -2.582 1.512 -9.686 1.00 90.38 114 ASP A C 1
ATOM 847 O O . ASP A 1 114 ? -3.102 1.547 -10.799 1.00 90.38 114 ASP A O 1
ATOM 851 N N . THR A 1 115 ? -2.405 0.365 -9.040 1.00 87.62 115 THR A N 1
ATOM 852 C CA . THR A 1 115 ? -2.774 -0.943 -9.592 1.00 87.62 115 THR A CA 1
ATOM 853 C C . THR A 1 115 ? -4.116 -1.447 -9.046 1.00 87.62 115 THR A C 1
ATOM 855 O O . THR A 1 115 ? -4.365 -2.657 -8.980 1.00 87.62 115 THR A O 1
ATOM 858 N N . CYS A 1 116 ? -5.009 -0.514 -8.678 1.00 90.31 116 CYS A N 1
ATOM 859 C CA . CYS A 1 116 ? -6.383 -0.778 -8.248 1.00 90.31 116 CYS A CA 1
ATOM 860 C C . CYS A 1 116 ? -7.131 -1.733 -9.190 1.00 90.31 116 CYS A C 1
ATOM 862 O O . CYS A 1 116 ? -6.883 -1.722 -10.394 1.00 90.31 116 CYS A O 1
ATOM 864 N N . PRO A 1 117 ? -8.102 -2.543 -8.719 1.00 86.81 117 PRO A N 1
ATOM 865 C CA . PRO A 1 117 ? -8.689 -3.592 -9.546 1.00 86.81 117 PRO A CA 1
ATOM 866 C C . PRO A 1 117 ? -9.426 -3.070 -10.787 1.00 86.81 117 PRO A C 1
ATOM 868 O O . PRO A 1 117 ? -9.633 -3.868 -11.700 1.00 86.81 117 PRO A O 1
ATOM 871 N N . ASP A 1 118 ? -9.842 -1.802 -10.787 1.00 87.06 118 ASP A N 1
ATOM 872 C CA . ASP A 1 118 ? -10.528 -1.123 -11.894 1.00 87.06 118 ASP A CA 1
ATOM 873 C C . ASP A 1 118 ? -9.555 -0.674 -13.000 1.00 87.06 118 ASP A C 1
ATOM 875 O O . ASP A 1 118 ? -9.955 -0.568 -14.155 1.00 87.06 118 ASP A O 1
ATOM 879 N N . ASN A 1 119 ? -8.262 -0.554 -12.685 1.00 92.88 119 ASN A N 1
ATOM 880 C CA . ASN A 1 119 ? -7.194 -0.203 -13.630 1.00 92.88 119 ASN A CA 1
ATOM 881 C C . ASN A 1 119 ? -6.626 -1.455 -14.325 1.00 92.88 119 ASN A C 1
ATOM 883 O O . ASN A 1 119 ? -5.480 -1.495 -14.770 1.00 92.88 119 ASN A O 1
ATOM 887 N N . ASN A 1 120 ? -7.417 -2.531 -14.375 1.00 91.50 120 ASN A N 1
ATOM 888 C CA . ASN A 1 120 ? -7.013 -3.818 -14.922 1.00 91.50 120 ASN A CA 1
ATOM 889 C C . ASN A 1 120 ? -8.154 -4.439 -15.724 1.00 91.50 120 ASN A C 1
ATOM 891 O O . ASN A 1 120 ? -9.267 -4.601 -15.216 1.00 91.50 120 ASN A O 1
ATOM 895 N N . VAL A 1 121 ? -7.854 -4.872 -16.945 1.00 92.38 121 VAL A N 1
ATOM 896 C CA . VAL A 1 121 ? -8.821 -5.529 -17.831 1.00 92.38 121 VAL A CA 1
ATOM 897 C C . VAL A 1 121 ? -8.355 -6.945 -18.128 1.00 92.38 121 VAL A C 1
ATOM 899 O O . VAL A 1 121 ? -7.240 -7.148 -18.600 1.00 92.38 121 VAL A O 1
ATOM 902 N N . LEU A 1 122 ? -9.218 -7.929 -17.876 1.00 88.25 122 LEU A N 1
ATOM 903 C CA . LEU A 1 122 ? -9.015 -9.293 -18.355 1.00 88.25 122 LEU A CA 1
ATOM 904 C C . LEU A 1 122 ? -9.632 -9.406 -19.754 1.00 88.25 122 LEU A C 1
ATOM 906 O O . LEU A 1 122 ? -10.851 -9.323 -19.899 1.00 88.25 122 LEU A O 1
ATOM 910 N N . ALA A 1 123 ? -8.800 -9.574 -20.779 1.00 87.81 123 ALA A N 1
ATOM 911 C CA . ALA A 1 123 ? -9.230 -9.712 -22.166 1.00 87.81 123 ALA A CA 1
ATOM 912 C C . ALA A 1 123 ? -8.417 -10.804 -22.867 1.00 87.81 123 ALA A C 1
ATOM 914 O O . ALA A 1 123 ? -7.201 -10.863 -22.726 1.00 87.81 123 ALA A O 1
ATOM 915 N N . SER A 1 124 ? -9.082 -11.655 -23.656 1.00 84.56 124 SER A N 1
ATOM 916 C CA . SER A 1 124 ? -8.428 -12.737 -24.419 1.00 84.56 124 SER A CA 1
ATOM 917 C C . SER A 1 124 ? -7.479 -13.596 -23.564 1.00 84.56 124 SER A C 1
ATOM 919 O O . SER A 1 124 ? -6.337 -13.841 -23.952 1.00 84.56 124 SER A O 1
ATOM 921 N N . ASP A 1 125 ? -7.938 -13.989 -22.371 1.00 80.69 125 ASP A N 1
ATOM 922 C CA . ASP A 1 125 ? -7.186 -14.779 -21.383 1.00 80.69 125 ASP A CA 1
ATOM 923 C C . ASP A 1 125 ? -5.866 -14.146 -20.908 1.00 80.69 125 ASP A C 1
ATOM 925 O O . ASP A 1 125 ? -4.955 -14.846 -20.464 1.00 80.69 125 ASP A O 1
ATOM 929 N N . ARG A 1 126 ? -5.747 -12.816 -21.008 1.00 86.19 126 ARG A N 1
ATOM 930 C CA . ARG A 1 126 ? -4.613 -12.047 -20.491 1.00 86.19 126 ARG A CA 1
ATOM 931 C C . ARG A 1 126 ? -5.082 -10.841 -19.704 1.00 86.19 126 ARG A C 1
ATOM 933 O O . ARG A 1 126 ? -6.072 -10.192 -20.043 1.00 86.19 126 ARG A O 1
ATOM 940 N N . LEU A 1 127 ? -4.335 -10.521 -18.657 1.00 91.75 127 LEU A N 1
ATOM 941 C CA . LEU A 1 127 ? -4.556 -9.311 -17.890 1.00 91.75 127 LEU A CA 1
ATOM 942 C C . LEU A 1 127 ? -3.742 -8.155 -18.472 1.00 91.75 127 LEU A C 1
ATOM 944 O O . LEU A 1 127 ? -2.535 -8.258 -18.686 1.00 91.75 127 LEU A O 1
ATOM 948 N N . HIS A 1 128 ? -4.433 -7.050 -18.713 1.00 91.62 128 HIS A N 1
ATOM 949 C CA . HIS A 1 128 ? -3.877 -5.805 -19.206 1.00 91.62 128 HIS A CA 1
ATOM 950 C C . HIS A 1 128 ? -3.930 -4.765 -18.091 1.00 91.62 128 HIS A C 1
ATOM 952 O O . HIS A 1 128 ? -5.010 -4.451 -17.587 1.00 91.62 128 HIS A O 1
ATOM 958 N N . LEU A 1 129 ? -2.761 -4.239 -17.729 1.00 94.44 129 LEU A N 1
ATOM 959 C CA . LEU A 1 129 ? -2.648 -3.051 -16.889 1.00 94.44 129 LEU A CA 1
ATOM 960 C C . LEU A 1 129 ? -3.028 -1.843 -17.747 1.00 94.44 129 LEU A C 1
ATOM 962 O O . LEU A 1 129 ? -2.510 -1.687 -18.857 1.00 94.44 129 LEU A O 1
ATOM 966 N N . ILE A 1 130 ? -3.937 -1.016 -17.253 1.00 94.94 130 ILE A N 1
ATOM 967 C CA . ILE A 1 130 ? -4.341 0.236 -17.894 1.00 94.94 130 ILE A CA 1
ATOM 968 C C . ILE A 1 130 ? -4.181 1.381 -16.896 1.00 94.94 130 ILE A C 1
ATOM 970 O O . ILE A 1 130 ? -3.835 1.148 -15.745 1.00 94.94 130 ILE A O 1
ATOM 974 N N . ASP A 1 131 ? -4.440 2.601 -17.358 1.00 92.69 131 ASP A N 1
ATOM 975 C CA . ASP A 1 131 ? -4.447 3.806 -16.530 1.00 92.69 131 ASP A CA 1
ATOM 976 C C . ASP A 1 131 ? -3.113 4.099 -15.814 1.00 92.69 131 ASP A C 1
ATOM 978 O O . ASP A 1 131 ? -2.895 3.814 -14.641 1.00 92.69 131 ASP A O 1
ATOM 982 N N . PHE A 1 132 ? -2.183 4.674 -16.576 1.00 92.31 132 PHE A N 1
ATOM 983 C CA . PHE A 1 132 ? -0.841 5.039 -16.114 1.00 92.31 132 PHE A CA 1
ATOM 984 C C . PHE A 1 132 ? -0.759 6.517 -15.699 1.00 92.31 132 PHE A C 1
ATOM 986 O O . PHE A 1 132 ? 0.330 7.091 -15.701 1.00 92.31 132 PHE A O 1
ATOM 993 N N . GLU A 1 133 ? -1.882 7.165 -15.370 1.00 89.88 133 GLU A N 1
ATOM 994 C CA . GLU A 1 133 ? -1.899 8.600 -15.045 1.00 89.88 133 GLU A CA 1
ATOM 995 C C . GLU A 1 133 ? -1.065 8.947 -13.801 1.00 89.88 133 GLU A C 1
ATOM 997 O O . GLU A 1 133 ? -0.532 10.051 -13.690 1.00 89.88 133 GLU A O 1
ATOM 1002 N N . HIS A 1 134 ? -0.890 7.976 -12.901 1.00 89.62 134 HIS A N 1
ATOM 1003 C CA . HIS A 1 134 ? -0.083 8.108 -11.693 1.00 89.62 134 HIS A CA 1
ATOM 1004 C C . HIS A 1 134 ? 1.325 7.521 -11.817 1.00 89.62 134 HIS A C 1
ATOM 1006 O O . HIS A 1 134 ? 2.047 7.529 -10.821 1.00 89.62 134 HIS A O 1
ATOM 1012 N N . ALA A 1 135 ? 1.709 7.008 -12.991 1.00 91.44 135 ALA A N 1
ATOM 1013 C CA . ALA A 1 135 ? 2.936 6.241 -13.148 1.00 91.44 135 ALA A CA 1
ATOM 1014 C C . ALA A 1 135 ? 4.172 6.990 -12.627 1.00 91.44 135 ALA A C 1
ATOM 1016 O O . ALA A 1 135 ? 4.355 8.186 -12.866 1.00 91.44 135 ALA A O 1
ATOM 1017 N N . GLU A 1 136 ? 5.038 6.262 -11.927 1.00 91.88 136 GLU A N 1
ATOM 1018 C CA . GLU A 1 136 ? 6.241 6.801 -11.294 1.00 91.88 136 GLU A CA 1
ATOM 1019 C C . GLU A 1 136 ? 7.395 5.790 -11.356 1.00 91.88 136 GLU A C 1
ATOM 1021 O O . GLU A 1 136 ? 7.213 4.615 -11.695 1.00 91.88 136 GLU A O 1
ATOM 1026 N N . LEU A 1 137 ? 8.601 6.255 -11.027 1.00 93.00 137 LEU A N 1
ATOM 1027 C CA . LEU A 1 137 ? 9.731 5.379 -10.738 1.00 93.00 137 LEU A CA 1
ATOM 1028 C C . LEU A 1 137 ? 9.769 5.149 -9.228 1.00 93.00 137 LEU A C 1
ATOM 1030 O O . LEU A 1 137 ? 9.874 6.105 -8.466 1.00 93.00 137 LEU A O 1
ATOM 1034 N N . ARG A 1 138 ? 9.643 3.891 -8.795 1.00 93.88 138 ARG A N 1
ATOM 1035 C CA . ARG A 1 138 ? 9.691 3.520 -7.371 1.00 93.88 138 ARG A CA 1
ATOM 1036 C C . ARG A 1 138 ? 10.181 2.096 -7.171 1.00 93.88 138 ARG A C 1
ATOM 1038 O O . ARG A 1 138 ? 10.278 1.321 -8.122 1.00 93.88 138 ARG A O 1
ATOM 1045 N N . HIS A 1 139 ? 10.453 1.720 -5.926 1.00 94.81 139 HIS A N 1
ATOM 1046 C CA . HIS A 1 139 ? 10.779 0.337 -5.596 1.00 94.81 139 HIS A CA 1
ATOM 1047 C C . HIS A 1 139 ? 9.598 -0.605 -5.870 1.00 94.81 139 HIS A C 1
ATOM 1049 O O . HIS A 1 139 ? 8.477 -0.370 -5.417 1.00 94.81 139 HIS A O 1
ATOM 1055 N N . ARG A 1 140 ? 9.865 -1.730 -6.542 1.00 94.88 140 ARG A N 1
ATOM 1056 C CA . ARG A 1 140 ? 8.852 -2.730 -6.942 1.00 94.88 140 ARG A CA 1
ATOM 1057 C C . ARG A 1 140 ? 8.013 -3.281 -5.783 1.00 94.88 140 ARG A C 1
ATOM 1059 O O . ARG A 1 140 ? 6.883 -3.715 -5.991 1.00 94.88 140 ARG A O 1
ATOM 1066 N N . ALA A 1 141 ? 8.574 -3.304 -4.570 1.00 96.00 141 ALA A N 1
ATOM 1067 C CA . ALA A 1 141 ? 7.883 -3.801 -3.380 1.00 96.00 141 ALA A CA 1
ATOM 1068 C C . ALA A 1 141 ? 6.586 -3.026 -3.109 1.00 96.00 141 ALA A C 1
ATOM 1070 O O . ALA A 1 141 ? 5.626 -3.622 -2.635 1.00 96.00 141 ALA A O 1
ATOM 1071 N N . TRP A 1 142 ? 6.526 -1.741 -3.475 1.00 96.44 142 TRP A N 1
ATOM 1072 C CA . TRP A 1 142 ? 5.324 -0.924 -3.326 1.00 96.44 142 TRP A CA 1
ATOM 1073 C C . TRP A 1 142 ? 4.140 -1.446 -4.133 1.00 96.44 142 TRP A C 1
ATOM 1075 O O . TRP A 1 142 ? 3.020 -1.435 -3.628 1.00 96.44 142 TRP A O 1
ATOM 1085 N N . ASP A 1 143 ? 4.374 -1.949 -5.343 1.00 95.31 143 ASP A N 1
ATOM 1086 C CA . ASP A 1 143 ? 3.314 -2.546 -6.154 1.00 95.31 143 ASP A CA 1
ATOM 1087 C C . ASP A 1 143 ? 2.942 -3.939 -5.655 1.00 95.31 143 ASP A C 1
ATOM 1089 O O . ASP A 1 143 ? 1.768 -4.252 -5.491 1.00 95.31 143 ASP A O 1
ATOM 1093 N N . VAL A 1 144 ? 3.937 -4.777 -5.353 1.00 95.69 144 VAL A N 1
ATOM 1094 C CA . VAL A 1 144 ? 3.695 -6.156 -4.892 1.00 95.69 144 VAL A CA 1
ATOM 1095 C C . VAL A 1 144 ? 2.979 -6.173 -3.541 1.00 95.69 144 VAL A C 1
ATOM 1097 O O . VAL A 1 144 ? 2.136 -7.038 -3.298 1.00 95.69 144 VAL A O 1
ATOM 1100 N N . ALA A 1 145 ? 3.241 -5.178 -2.690 1.00 96.62 145 ALA A N 1
ATOM 1101 C CA . ALA A 1 145 ? 2.563 -5.000 -1.414 1.00 96.62 145 ALA A CA 1
ATOM 1102 C C . ALA A 1 145 ? 1.047 -4.829 -1.557 1.00 96.62 145 ALA A C 1
ATOM 1104 O O . ALA A 1 145 ? 0.343 -5.094 -0.588 1.00 96.62 145 ALA A O 1
ATOM 1105 N N . TYR A 1 146 ? 0.505 -4.490 -2.736 1.00 95.25 146 TYR A N 1
ATOM 1106 C CA . TYR A 1 146 ? -0.947 -4.492 -2.940 1.00 95.25 146 TYR A CA 1
ATOM 1107 C C . TYR A 1 146 ? -1.551 -5.872 -2.687 1.00 95.25 146 TYR A C 1
ATOM 1109 O O . TYR A 1 146 ? -2.694 -5.937 -2.271 1.00 95.25 146 TYR A O 1
ATOM 1117 N N . LEU A 1 147 ? -0.812 -6.972 -2.853 1.00 94.94 147 LEU A N 1
ATOM 1118 C CA . LEU A 1 147 ? -1.329 -8.312 -2.555 1.00 94.94 147 LEU A CA 1
ATOM 1119 C C . LEU A 1 147 ? -1.520 -8.555 -1.046 1.00 94.94 147 LEU A C 1
ATOM 1121 O O . LEU A 1 147 ? -2.447 -9.265 -0.667 1.00 94.94 147 LEU A O 1
ATOM 1125 N N . ARG A 1 148 ? -0.685 -7.941 -0.193 1.00 95.12 148 ARG A N 1
ATOM 1126 C CA . ARG A 1 148 ? -0.691 -8.099 1.281 1.00 95.12 148 ARG A CA 1
ATOM 1127 C C . ARG A 1 148 ? -1.341 -6.941 2.033 1.00 95.12 148 ARG A C 1
ATOM 1129 O O . ARG A 1 148 ? -1.824 -7.091 3.154 1.00 95.12 148 ARG A O 1
ATOM 1136 N N . ALA A 1 149 ? -1.405 -5.777 1.405 1.00 95.12 149 ALA A N 1
ATOM 1137 C CA . ALA A 1 149 ? -2.155 -4.624 1.852 1.00 95.12 149 ALA A CA 1
ATOM 1138 C C . ALA A 1 149 ? -3.224 -4.301 0.808 1.00 95.12 149 ALA A C 1
ATOM 1140 O O . ALA A 1 149 ? -3.034 -3.377 0.020 1.00 95.12 149 ALA A O 1
ATOM 1141 N N . PRO A 1 150 ? -4.365 -5.024 0.799 1.00 91.06 150 PRO A N 1
ATOM 1142 C CA . PRO A 1 150 ? -5.193 -5.014 -0.377 1.00 91.06 150 PRO A CA 1
ATOM 1143 C C . PRO A 1 150 ? -5.684 -3.646 -0.895 1.00 91.06 150 PRO A C 1
ATOM 1145 O O . PRO A 1 150 ? -6.530 -3.033 -0.249 1.00 91.06 150 PRO A O 1
ATOM 1148 N N . TRP A 1 151 ? -5.157 -3.205 -2.050 1.00 85.56 151 TRP A N 1
ATOM 1149 C CA . TRP A 1 151 ? -5.671 -2.179 -2.957 1.00 85.56 151 TRP A CA 1
ATOM 1150 C C . TRP A 1 151 ? -5.926 -0.890 -2.179 1.00 85.56 151 TRP A C 1
ATOM 1152 O O . TRP A 1 151 ? -7.059 -0.416 -2.095 1.00 85.56 151 TRP A O 1
ATOM 1162 N N . PRO A 1 152 ? -4.873 -0.368 -1.530 1.00 82.44 152 PRO A N 1
ATOM 1163 C CA . PRO A 1 152 ? -4.987 0.537 -0.396 1.00 82.44 152 PRO A CA 1
ATOM 1164 C C . PRO A 1 152 ? -5.469 1.940 -0.809 1.00 82.44 152 PRO A C 1
ATOM 1166 O O . PRO A 1 152 ? -5.934 2.700 0.036 1.00 82.44 152 PRO A O 1
ATOM 1169 N N . SER A 1 153 ? -5.426 2.255 -2.107 1.00 79.19 153 SER A N 1
ATOM 1170 C CA . SER A 1 153 ? -6.016 3.439 -2.741 1.00 79.19 153 SER A CA 1
ATOM 1171 C C . SER A 1 153 ? -7.438 3.232 -3.280 1.00 79.19 153 SER A C 1
ATOM 1173 O O . SER A 1 153 ? -8.098 4.218 -3.609 1.00 79.19 153 SER A O 1
ATOM 1175 N N . CYS A 1 154 ? -7.950 1.996 -3.361 1.00 85.56 154 CYS A N 1
ATOM 1176 C CA . CYS A 1 154 ? -9.249 1.733 -3.980 1.00 85.56 154 CYS A CA 1
ATOM 1177 C C . CYS A 1 154 ? -10.406 2.059 -3.036 1.00 85.56 154 CYS A C 1
ATOM 1179 O O . CYS A 1 154 ? -10.410 1.701 -1.859 1.00 85.56 154 CYS A O 1
ATOM 1181 N N . TRP A 1 155 ? -11.502 2.548 -3.612 1.00 83.50 155 TRP A N 1
ATOM 1182 C CA . TRP A 1 155 ? -12.817 2.535 -2.967 1.00 83.50 155 TRP A CA 1
ATOM 1183 C C . TRP A 1 155 ? -13.329 1.100 -2.680 1.00 83.50 155 TRP A C 1
ATOM 1185 O O . TRP A 1 155 ? -14.300 0.928 -1.954 1.00 83.50 155 TRP A O 1
ATOM 1195 N N . CYS A 1 156 ? 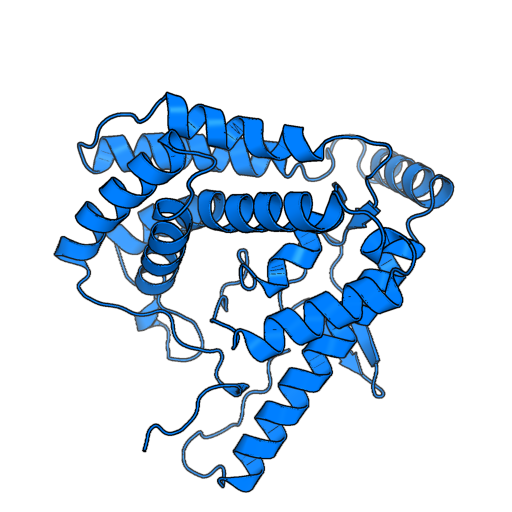-12.666 0.076 -3.222 1.00 84.75 156 CYS A N 1
ATOM 1196 C CA . CYS A 1 156 ? -13.001 -1.344 -3.187 1.00 84.75 156 CYS A CA 1
ATOM 1197 C C . CYS A 1 156 ? -11.981 -2.202 -2.404 1.00 84.75 156 CYS A C 1
ATOM 1199 O O . CYS A 1 156 ? -11.774 -3.371 -2.729 1.00 84.75 156 CYS A O 1
ATOM 1201 N N . ALA A 1 157 ? -11.314 -1.618 -1.405 1.00 90.56 157 ALA A N 1
ATOM 1202 C CA . ALA A 1 157 ? -10.220 -2.224 -0.640 1.00 90.56 157 ALA A CA 1
ATOM 1203 C C . ALA A 1 157 ? -10.670 -3.338 0.336 1.00 90.56 157 ALA A C 1
ATOM 1205 O O . ALA A 1 157 ? -10.594 -3.203 1.559 1.00 90.56 157 ALA A O 1
ATOM 1206 N N . TRP A 1 158 ? -11.197 -4.431 -0.211 1.00 92.00 158 TRP A N 1
ATOM 1207 C CA . TRP A 1 158 ? -11.595 -5.636 0.517 1.00 92.00 158 TRP A CA 1
ATOM 1208 C C . TRP A 1 158 ? -10.397 -6.519 0.884 1.00 92.00 158 TRP A C 1
ATOM 1210 O O . TRP A 1 158 ? -9.339 -6.417 0.271 1.00 92.00 158 TRP A O 1
ATOM 1220 N N . LEU A 1 159 ? -10.579 -7.455 1.820 1.00 94.06 159 LEU A N 1
ATOM 1221 C CA . LEU A 1 159 ? -9.560 -8.467 2.107 1.00 94.06 159 LEU A CA 1
ATOM 1222 C C . LEU A 1 159 ? -9.428 -9.501 0.984 1.00 94.06 159 LEU A C 1
ATOM 1224 O O . LEU A 1 159 ? -10.405 -9.867 0.320 1.00 94.06 159 LEU A O 1
ATOM 1228 N N . LEU A 1 160 ? -8.219 -10.041 0.859 1.00 94.25 160 LEU A N 1
ATOM 1229 C CA . LEU A 1 160 ? -7.963 -11.303 0.181 1.00 94.25 160 LEU A CA 1
ATOM 1230 C C . LEU A 1 160 ? -7.775 -12.430 1.199 1.00 94.25 160 LEU A C 1
ATOM 1232 O O . LEU A 1 160 ? -7.321 -12.159 2.308 1.00 94.25 160 LEU A O 1
ATOM 1236 N N . PRO A 1 161 ? -8.066 -13.689 0.828 1.00 95.75 161 PRO A N 1
ATOM 1237 C CA . PRO A 1 161 ? -7.566 -14.834 1.577 1.00 95.75 161 PRO A CA 1
ATOM 1238 C C . PRO A 1 161 ? -6.034 -14.882 1.532 1.00 95.75 161 PRO A C 1
ATOM 1240 O O . PRO A 1 161 ? -5.450 -14.720 0.454 1.00 95.75 161 PRO A O 1
ATOM 1243 N N . ASP A 1 162 ? -5.398 -15.147 2.673 1.00 94.81 162 ASP A N 1
ATOM 1244 C CA . ASP A 1 162 ? -3.936 -15.183 2.807 1.00 94.81 162 ASP A CA 1
ATOM 1245 C C . ASP A 1 162 ? -3.306 -16.172 1.817 1.00 94.81 162 ASP A C 1
ATOM 1247 O O . ASP A 1 162 ? -2.315 -15.861 1.159 1.00 94.81 162 ASP A O 1
ATOM 1251 N N . GLU A 1 163 ? -3.928 -17.339 1.619 1.00 95.69 163 GLU A N 1
ATOM 1252 C CA . GLU A 1 163 ? -3.426 -18.352 0.689 1.00 95.69 163 GLU A CA 1
ATOM 1253 C C . GLU A 1 163 ? -3.426 -17.877 -0.772 1.00 95.69 163 GLU A C 1
ATOM 1255 O O . GLU A 1 163 ? -2.568 -18.271 -1.562 1.00 95.69 163 GLU A O 1
ATOM 1260 N N . VAL A 1 164 ? -4.374 -17.009 -1.136 1.00 96.19 164 VAL A N 1
ATOM 1261 C CA . VAL A 1 164 ? -4.476 -16.440 -2.484 1.00 96.19 164 VAL A CA 1
ATOM 1262 C C . VAL A 1 164 ? -3.458 -15.315 -2.659 1.00 96.19 164 VAL A C 1
ATOM 1264 O O . VAL A 1 164 ? -2.803 -15.245 -3.701 1.00 96.19 164 VAL A O 1
ATOM 1267 N N . ALA A 1 165 ? -3.302 -14.460 -1.644 1.00 96.00 165 ALA A N 1
ATOM 1268 C CA . ALA A 1 165 ? -2.307 -13.394 -1.642 1.00 96.00 165 ALA A CA 1
ATOM 1269 C C . ALA A 1 165 ? -0.884 -13.961 -1.769 1.00 96.00 165 ALA A C 1
ATOM 1271 O O . ALA A 1 165 ? -0.140 -13.559 -2.665 1.00 96.00 165 ALA A O 1
ATOM 1272 N N . GLU A 1 166 ? -0.528 -14.958 -0.954 1.00 95.81 166 GLU A N 1
ATOM 1273 C CA . GLU A 1 166 ? 0.807 -15.566 -0.983 1.00 95.81 166 GLU A CA 1
ATOM 1274 C C . GLU A 1 166 ? 1.068 -16.352 -2.275 1.00 95.81 166 GLU A C 1
ATOM 1276 O O . GLU A 1 166 ? 2.177 -16.307 -2.812 1.00 95.81 166 GLU A O 1
ATOM 1281 N N . ALA A 1 167 ? 0.052 -17.005 -2.851 1.00 96.69 167 ALA A N 1
ATOM 1282 C CA . ALA A 1 167 ? 0.184 -17.626 -4.170 1.00 96.69 167 ALA A CA 1
ATOM 1283 C C . ALA A 1 167 ? 0.489 -16.592 -5.270 1.00 96.69 167 ALA A C 1
ATOM 1285 O O . ALA A 1 167 ? 1.321 -16.847 -6.146 1.00 96.69 167 ALA A O 1
ATOM 1286 N N . ALA A 1 168 ? -0.141 -15.415 -5.221 1.00 96.81 168 ALA A N 1
ATOM 1287 C CA . ALA A 1 168 ? 0.118 -14.330 -6.163 1.00 96.81 168 ALA A CA 1
ATOM 1288 C C . ALA A 1 168 ? 1.499 -13.684 -5.951 1.00 96.81 168 ALA A C 1
ATOM 1290 O O . ALA A 1 168 ? 2.201 -13.430 -6.931 1.00 96.81 168 ALA A O 1
ATOM 1291 N N . VAL A 1 169 ? 1.941 -13.494 -4.701 1.00 95.75 169 VAL A N 1
ATOM 1292 C CA . VAL A 1 169 ? 3.305 -13.021 -4.395 1.00 95.75 169 VAL A CA 1
ATOM 1293 C C . VAL A 1 169 ? 4.335 -14.022 -4.920 1.00 95.75 169 VAL A C 1
ATOM 1295 O O . VAL A 1 169 ? 5.263 -13.645 -5.635 1.00 95.75 169 VAL A O 1
ATOM 1298 N N . SER A 1 170 ? 4.136 -15.314 -4.646 1.00 94.38 170 SER A N 1
ATOM 1299 C CA . SER A 1 170 ? 4.997 -16.388 -5.149 1.00 94.38 170 SER A CA 1
ATOM 1300 C C . SER A 1 170 ? 5.052 -16.403 -6.679 1.00 94.38 170 SER A C 1
ATOM 1302 O O . SER A 1 170 ? 6.134 -16.522 -7.256 1.00 94.38 170 SER A O 1
ATOM 1304 N N . ARG A 1 171 ? 3.909 -16.201 -7.350 1.00 95.94 171 ARG A N 1
ATOM 1305 C CA . ARG A 1 171 ? 3.840 -16.090 -8.812 1.00 95.94 171 ARG A CA 1
ATOM 1306 C C . ARG A 1 171 ? 4.634 -14.897 -9.340 1.00 95.94 171 ARG A C 1
ATOM 1308 O O . ARG A 1 171 ? 5.411 -15.076 -10.277 1.00 95.94 171 ARG A O 1
ATOM 1315 N N . TYR A 1 172 ? 4.467 -13.715 -8.746 1.00 95.88 172 TYR A N 1
ATOM 1316 C CA . TYR A 1 172 ? 5.243 -12.527 -9.109 1.00 95.88 172 TYR A CA 1
ATOM 1317 C C . TYR A 1 172 ? 6.746 -12.810 -8.996 1.00 95.88 172 TYR A C 1
ATOM 1319 O O . TYR A 1 172 ? 7.493 -12.584 -9.948 1.00 95.88 172 TYR A O 1
ATOM 1327 N N . CYS A 1 173 ? 7.169 -13.356 -7.853 1.00 93.56 173 CYS A N 1
ATOM 1328 C CA . CYS A 1 173 ? 8.556 -13.692 -7.556 1.00 93.56 173 CYS A CA 1
ATOM 1329 C C . CYS A 1 173 ? 9.124 -14.694 -8.570 1.00 93.56 173 CYS A C 1
ATOM 1331 O O . CYS A 1 173 ? 10.163 -14.436 -9.173 1.00 93.56 173 CYS A O 1
ATOM 1333 N N . HIS A 1 174 ? 8.417 -15.800 -8.814 1.00 92.06 174 HIS A N 1
ATOM 1334 C CA . HIS A 1 174 ? 8.822 -16.809 -9.791 1.00 92.06 174 HIS A CA 1
ATOM 1335 C C . HIS A 1 174 ? 9.054 -16.198 -11.179 1.00 92.06 174 HIS A C 1
ATOM 1337 O O . HIS A 1 174 ? 10.092 -16.436 -11.794 1.00 92.06 174 HIS A O 1
ATOM 1343 N N . GLN A 1 175 ? 8.121 -15.363 -11.639 1.00 92.56 175 GLN A N 1
ATOM 1344 C CA . GLN A 1 175 ? 8.213 -14.697 -12.937 1.00 92.56 175 GLN A CA 1
ATOM 1345 C C . GLN A 1 175 ? 9.331 -13.644 -12.981 1.00 92.56 175 GLN A C 1
ATOM 1347 O O . GLN A 1 175 ? 9.988 -13.478 -14.006 1.00 92.56 175 GLN A O 1
ATOM 1352 N N . ALA A 1 176 ? 9.569 -12.947 -11.867 1.00 90.50 176 ALA A N 1
ATOM 1353 C CA . ALA A 1 176 ? 10.613 -11.931 -11.746 1.00 90.50 176 ALA A CA 1
ATOM 1354 C C . ALA A 1 176 ? 12.033 -12.529 -11.649 1.00 90.50 176 ALA A C 1
ATOM 1356 O O . ALA A 1 176 ? 13.021 -11.789 -11.678 1.00 90.50 176 ALA A O 1
ATOM 1357 N N . GLY A 1 177 ? 12.155 -13.857 -11.537 1.00 86.06 177 GLY A N 1
ATOM 1358 C CA . GLY A 1 177 ? 13.424 -14.576 -11.554 1.00 86.06 177 GLY A CA 1
ATOM 1359 C C . GLY A 1 177 ? 14.343 -14.168 -10.402 1.00 86.06 177 GLY A C 1
ATOM 1360 O O . GLY A 1 177 ? 14.009 -14.368 -9.238 1.00 86.06 177 GLY A O 1
ATOM 1361 N N . GLY A 1 178 ? 15.506 -13.589 -10.724 1.00 72.69 178 GLY A N 1
ATOM 1362 C CA . GLY A 1 178 ? 16.562 -13.246 -9.757 1.00 72.69 178 GLY A CA 1
ATOM 1363 C C . GLY A 1 178 ? 16.119 -12.360 -8.586 1.00 72.69 178 GLY A C 1
ATOM 1364 O O . GLY A 1 178 ? 16.754 -12.379 -7.542 1.00 72.69 178 GLY A O 1
ATOM 1365 N N . VAL A 1 179 ? 14.993 -11.657 -8.720 1.00 70.81 179 VAL A N 1
ATOM 1366 C CA . VAL A 1 179 ? 14.366 -10.864 -7.648 1.00 70.81 179 VAL A CA 1
ATOM 1367 C C . VAL A 1 179 ? 13.866 -11.745 -6.502 1.00 70.81 179 VAL A C 1
ATOM 1369 O O . VAL A 1 179 ? 13.985 -11.369 -5.346 1.00 70.81 179 VAL A O 1
ATOM 1372 N N . ALA A 1 180 ? 13.340 -12.935 -6.798 1.00 58.38 180 ALA A N 1
ATOM 1373 C CA . ALA A 1 180 ? 12.900 -13.890 -5.778 1.00 58.38 180 ALA A CA 1
ATOM 1374 C C . ALA A 1 180 ? 14.061 -14.548 -5.028 1.00 58.38 180 ALA A C 1
ATOM 1376 O O . ALA A 1 180 ? 13.865 -15.112 -3.955 1.00 58.38 180 ALA A O 1
ATOM 1377 N N . ALA A 1 181 ? 15.252 -14.519 -5.625 1.00 62.81 181 ALA A N 1
ATOM 1378 C CA . ALA A 1 181 ? 16.473 -15.005 -5.007 1.00 62.81 181 ALA A CA 1
ATOM 1379 C C . ALA A 1 181 ? 17.160 -13.927 -4.159 1.00 62.81 181 ALA A C 1
ATOM 1381 O O . ALA A 1 181 ? 18.087 -14.271 -3.430 1.00 62.81 181 ALA A O 1
ATOM 1382 N N . ASP A 1 182 ? 16.725 -12.663 -4.249 1.00 77.31 182 ASP A N 1
ATOM 1383 C CA . ASP A 1 182 ? 17.226 -11.581 -3.410 1.00 77.31 182 ASP A CA 1
ATOM 1384 C C . ASP A 1 182 ? 16.670 -11.738 -1.986 1.00 77.31 182 ASP A C 1
ATOM 1386 O O . ASP A 1 182 ? 15.464 -11.564 -1.771 1.00 77.31 182 ASP A O 1
ATOM 1390 N N . PRO A 1 183 ? 17.516 -12.061 -0.992 1.00 74.62 183 PRO A N 1
ATOM 1391 C CA . PRO A 1 183 ? 17.059 -12.220 0.380 1.00 74.62 183 PRO A CA 1
ATOM 1392 C C . PRO A 1 183 ? 16.502 -10.921 0.978 1.00 74.62 183 PRO A C 1
ATOM 1394 O O . PRO A 1 183 ? 15.750 -10.996 1.951 1.00 74.62 183 PRO A O 1
ATOM 1397 N N . SER A 1 184 ? 16.841 -9.744 0.426 1.00 86.94 184 SER A N 1
ATOM 1398 C CA . SER A 1 184 ? 16.310 -8.470 0.924 1.00 86.94 184 SER A CA 1
ATOM 1399 C C . SER A 1 184 ? 14.864 -8.236 0.502 1.00 86.94 184 SER A C 1
ATOM 1401 O O . SER A 1 184 ? 14.125 -7.588 1.240 1.00 86.94 184 SER A O 1
ATOM 1403 N N . PHE A 1 185 ? 14.420 -8.810 -0.625 1.00 91.31 185 PHE A N 1
ATOM 1404 C CA . PHE A 1 185 ? 13.115 -8.477 -1.200 1.00 91.31 185 PHE A CA 1
ATOM 1405 C C . PHE A 1 185 ? 11.950 -8.806 -0.260 1.00 91.31 185 PHE A C 1
ATOM 1407 O O . PHE A 1 185 ? 10.960 -8.078 -0.222 1.00 91.31 185 PHE A O 1
ATOM 1414 N N . ALA A 1 186 ? 12.068 -9.875 0.533 1.00 92.00 186 ALA A N 1
ATOM 1415 C CA . ALA A 1 186 ? 11.069 -10.201 1.545 1.00 92.00 186 ALA A CA 1
ATOM 1416 C C . ALA A 1 186 ? 10.945 -9.083 2.595 1.00 92.00 186 ALA A C 1
ATOM 1418 O O . ALA A 1 186 ? 9.834 -8.658 2.898 1.00 92.00 186 ALA A O 1
ATOM 1419 N N . ALA A 1 187 ? 12.068 -8.563 3.099 1.00 94.06 187 ALA A N 1
ATOM 1420 C CA . ALA A 1 187 ? 12.072 -7.452 4.049 1.00 94.06 187 ALA A CA 1
ATOM 1421 C C . ALA A 1 187 ? 11.542 -6.155 3.414 1.00 94.06 187 ALA A C 1
ATOM 1423 O O . ALA A 1 187 ? 10.770 -5.432 4.045 1.00 94.06 187 ALA A O 1
ATOM 1424 N N . ASP A 1 188 ? 11.885 -5.897 2.150 1.00 95.94 188 ASP A N 1
ATOM 1425 C CA . ASP A 1 188 ? 11.384 -4.740 1.403 1.00 95.94 188 ASP A CA 1
ATOM 1426 C C . ASP A 1 188 ? 9.863 -4.817 1.195 1.00 95.94 188 ASP A C 1
ATOM 1428 O O . ASP A 1 188 ? 9.158 -3.811 1.303 1.00 95.94 188 ASP A O 1
ATOM 1432 N N . LEU A 1 189 ? 9.338 -6.016 0.923 1.00 96.19 189 LEU A N 1
ATOM 1433 C CA . LEU A 1 189 ? 7.906 -6.271 0.783 1.00 96.19 189 LEU A CA 1
ATOM 1434 C C . LEU A 1 189 ? 7.158 -6.107 2.109 1.00 96.19 189 LEU A C 1
ATOM 1436 O O . LEU A 1 189 ? 6.077 -5.516 2.116 1.00 96.19 189 LEU A O 1
ATOM 1440 N N . GLU A 1 190 ? 7.716 -6.585 3.222 1.00 96.44 190 GLU A N 1
ATOM 1441 C CA . GLU A 1 190 ? 7.155 -6.331 4.556 1.00 96.44 190 GLU A CA 1
ATOM 1442 C C . GLU A 1 190 ? 7.110 -4.830 4.859 1.00 96.44 190 GLU A C 1
ATOM 1444 O O . GLU A 1 190 ? 6.077 -4.307 5.283 1.00 96.44 190 GLU A O 1
ATOM 1449 N N . LEU A 1 191 ? 8.193 -4.106 4.565 1.00 97.62 191 LEU A N 1
ATOM 1450 C CA . LEU A 1 191 ? 8.267 -2.666 4.791 1.00 97.62 191 LEU A CA 1
ATOM 1451 C C . LEU A 1 191 ? 7.255 -1.889 3.938 1.00 97.62 191 LEU A C 1
ATOM 1453 O O . LEU A 1 191 ? 6.563 -1.009 4.451 1.00 97.62 191 LEU A O 1
ATOM 1457 N N . ALA A 1 192 ? 7.120 -2.236 2.657 1.00 97.50 192 ALA A N 1
ATOM 1458 C CA . ALA A 1 192 ? 6.125 -1.636 1.773 1.00 97.50 192 ALA A CA 1
ATOM 1459 C C . ALA A 1 192 ? 4.684 -1.971 2.206 1.00 97.50 192 ALA A C 1
ATOM 1461 O O . ALA A 1 192 ? 3.799 -1.113 2.156 1.00 97.50 192 ALA A O 1
ATOM 1462 N N . THR A 1 193 ? 4.446 -3.199 2.678 1.00 97.75 193 THR A N 1
ATOM 1463 C CA . THR A 1 193 ? 3.146 -3.632 3.219 1.00 97.75 193 THR A CA 1
ATOM 1464 C C . THR A 1 193 ? 2.774 -2.809 4.448 1.00 97.75 193 THR A C 1
ATOM 1466 O O . THR A 1 193 ? 1.686 -2.227 4.484 1.00 97.75 193 THR A O 1
ATOM 1469 N N . LEU A 1 194 ? 3.691 -2.687 5.413 1.00 98.25 194 LEU A N 1
ATOM 1470 C CA . LEU A 1 194 ? 3.518 -1.830 6.585 1.00 98.25 194 LEU A CA 1
ATOM 1471 C C . LEU A 1 194 ? 3.278 -0.373 6.174 1.00 98.25 194 LEU A C 1
ATOM 1473 O O . LEU A 1 194 ? 2.373 0.268 6.701 1.00 98.25 194 LEU A O 1
ATOM 1477 N N . GLY A 1 195 ? 4.045 0.138 5.209 1.00 98.19 195 GLY A N 1
ATOM 1478 C CA . GLY A 1 195 ? 3.917 1.503 4.707 1.00 98.19 195 GLY A CA 1
ATOM 1479 C C . GLY A 1 195 ? 2.516 1.808 4.174 1.00 98.19 195 GLY A C 1
ATOM 1480 O O . GLY A 1 195 ? 1.900 2.787 4.593 1.00 98.19 195 GLY A O 1
ATOM 1481 N N . TRP A 1 196 ? 1.962 0.946 3.315 1.00 97.81 196 TRP A N 1
ATOM 1482 C CA . TRP A 1 196 ? 0.585 1.105 2.830 1.00 97.81 196 TRP A CA 1
ATOM 1483 C C . TRP A 1 196 ? -0.444 1.031 3.958 1.00 97.81 196 TRP A C 1
ATOM 1485 O O . TRP A 1 196 ? -1.393 1.822 3.983 1.00 97.81 196 TRP A O 1
ATOM 1495 N N . GLN A 1 197 ? -0.266 0.101 4.898 1.00 97.88 197 GLN A N 1
ATOM 1496 C CA . GLN A 1 197 ? -1.169 -0.046 6.038 1.00 97.88 197 GLN A CA 1
ATOM 1497 C C . GLN A 1 197 ? -1.117 1.160 6.984 1.00 97.88 197 GLN A C 1
ATOM 1499 O O . GLN A 1 197 ? -2.155 1.551 7.511 1.00 97.88 197 GLN A O 1
ATOM 1504 N N . ALA A 1 198 ? 0.052 1.773 7.167 1.00 98.31 198 ALA A N 1
ATOM 1505 C CA . ALA A 1 198 ? 0.237 2.942 8.017 1.00 98.31 198 ALA A CA 1
ATOM 1506 C C . ALA A 1 198 ? -0.247 4.233 7.350 1.00 98.31 198 ALA A C 1
ATOM 1508 O O . ALA A 1 198 ? -0.911 5.042 7.994 1.00 98.31 198 ALA A O 1
ATOM 1509 N N . MET A 1 199 ? 0.035 4.426 6.061 1.00 97.94 199 MET A N 1
ATOM 1510 C CA . MET A 1 199 ? -0.292 5.664 5.351 1.00 97.94 199 MET A CA 1
ATOM 1511 C C . MET A 1 199 ? -1.795 5.814 5.084 1.00 97.94 199 MET A C 1
ATOM 1513 O O . MET A 1 199 ? -2.378 6.868 5.334 1.00 97.94 199 MET A O 1
ATOM 1517 N N . THR A 1 200 ? -2.441 4.775 4.555 1.00 96.12 200 THR A N 1
ATOM 1518 C CA . THR A 1 200 ? -3.782 4.918 3.959 1.00 96.12 200 THR A CA 1
ATOM 1519 C C . THR A 1 200 ? -4.943 5.194 4.917 1.00 96.12 200 THR A C 1
ATOM 1521 O O . THR A 1 200 ? -5.881 5.871 4.491 1.00 96.12 200 THR A O 1
ATOM 1524 N N . PRO A 1 201 ? -4.934 4.795 6.206 1.00 96.31 201 PRO A N 1
ATOM 1525 C CA . PRO A 1 201 ? -6.004 5.189 7.121 1.00 96.31 201 PRO A CA 1
ATOM 1526 C C . PRO A 1 201 ? -6.107 6.710 7.287 1.00 96.31 201 PRO A C 1
ATOM 1528 O O . PRO A 1 201 ? -7.221 7.224 7.416 1.00 96.31 201 PRO A O 1
ATOM 1531 N N . ALA A 1 202 ? -4.993 7.445 7.171 1.00 96.81 202 ALA A N 1
ATOM 1532 C CA . ALA A 1 202 ? -4.974 8.910 7.210 1.00 96.81 202 ALA A CA 1
ATOM 1533 C C . ALA A 1 202 ? -5.894 9.556 6.161 1.00 96.81 202 ALA A C 1
ATOM 1535 O O . ALA A 1 202 ? -6.346 10.688 6.328 1.00 96.81 202 ALA A O 1
ATOM 1536 N N . TRP A 1 203 ? -6.184 8.855 5.061 1.00 92.06 203 TRP A N 1
ATOM 1537 C CA . TRP A 1 203 ? -7.064 9.350 4.005 1.00 92.06 203 TRP A CA 1
ATOM 1538 C C . TRP A 1 203 ? -8.548 9.226 4.342 1.00 92.06 203 TRP A C 1
ATOM 1540 O O . TRP A 1 203 ? -9.357 9.973 3.796 1.00 92.06 203 TRP A O 1
ATOM 1550 N N . PHE A 1 204 ? -8.909 8.312 5.243 1.00 91.38 204 PHE A N 1
ATOM 1551 C CA . PHE A 1 204 ? -10.301 7.943 5.483 1.00 91.38 204 PHE A CA 1
ATOM 1552 C C . PHE A 1 204 ? -10.804 8.285 6.884 1.00 91.38 204 PHE A C 1
ATOM 1554 O O . PHE A 1 204 ? -12.015 8.446 7.036 1.00 91.38 204 PHE A O 1
ATOM 1561 N N . ILE A 1 205 ? -9.926 8.436 7.888 1.00 94.19 205 ILE A N 1
ATOM 1562 C CA . ILE A 1 205 ? -10.344 8.681 9.282 1.00 94.19 205 ILE A CA 1
ATOM 1563 C C . ILE A 1 205 ? -11.247 9.913 9.394 1.00 94.19 205 ILE A C 1
ATOM 1565 O O . ILE A 1 205 ? -12.348 9.797 9.925 1.00 94.19 205 ILE A O 1
ATOM 1569 N N . ALA A 1 206 ? -10.835 11.064 8.851 1.00 90.00 206 ALA A N 1
ATOM 1570 C CA . ALA A 1 206 ? -11.614 12.302 8.952 1.00 90.00 206 ALA A CA 1
ATOM 1571 C C . ALA A 1 206 ? -13.041 12.143 8.390 1.00 90.00 206 ALA A C 1
ATOM 1573 O O . ALA A 1 206 ? -14.015 12.547 9.024 1.00 90.00 206 ALA A O 1
ATOM 1574 N N . GLY A 1 207 ? -13.181 11.475 7.239 1.00 88.12 207 GLY A N 1
ATOM 1575 C CA . GLY A 1 207 ? -14.488 11.143 6.668 1.00 88.12 207 GLY A CA 1
ATOM 1576 C C . GLY A 1 207 ? -15.285 10.194 7.568 1.00 88.12 207 GLY A C 1
ATOM 1577 O O . GLY A 1 207 ? -16.422 10.501 7.924 1.00 88.12 207 GLY A O 1
ATOM 1578 N N . ALA A 1 208 ? -14.660 9.097 8.005 1.00 90.06 208 ALA A N 1
ATOM 1579 C CA . ALA A 1 208 ? -15.267 8.044 8.825 1.00 90.06 208 ALA A CA 1
ATOM 1580 C C . ALA A 1 208 ? -15.737 8.514 10.219 1.00 90.06 208 ALA A C 1
ATOM 1582 O O . ALA A 1 208 ? -16.654 7.916 10.801 1.00 90.06 208 ALA A O 1
ATOM 1583 N N . LEU A 1 209 ? -15.133 9.587 10.748 1.00 91.00 209 LEU A N 1
ATOM 1584 C CA . LEU A 1 209 ? -15.580 10.267 11.967 1.00 91.00 209 LEU A CA 1
ATOM 1585 C C . LEU A 1 209 ? -16.947 10.937 11.782 1.00 91.00 209 LEU A C 1
ATOM 1587 O O . LEU A 1 209 ? -17.759 10.916 12.702 1.00 91.00 209 LEU A O 1
ATOM 1591 N N . THR A 1 210 ? -17.220 11.491 10.597 1.00 86.12 210 THR A N 1
ATOM 1592 C CA . THR A 1 210 ? -18.480 12.197 10.307 1.00 86.12 210 THR A CA 1
ATOM 1593 C C . THR A 1 210 ? -19.578 11.267 9.799 1.00 86.12 210 THR A C 1
ATOM 1595 O O . THR A 1 210 ? -20.719 11.361 10.245 1.00 86.12 210 THR A O 1
ATOM 1598 N N . ASN A 1 211 ? -19.245 10.346 8.892 1.00 81.25 211 ASN A N 1
ATOM 1599 C CA . ASN A 1 211 ? -20.183 9.391 8.315 1.00 81.25 211 ASN A CA 1
ATOM 1600 C C . ASN A 1 211 ? -19.447 8.122 7.862 1.00 81.25 211 ASN A C 1
ATOM 1602 O O . ASN A 1 211 ? -18.320 8.201 7.376 1.00 81.25 211 ASN A O 1
ATOM 1606 N N . ASP A 1 212 ? -20.081 6.955 7.996 1.00 73.50 212 ASP A N 1
ATOM 1607 C CA . ASP A 1 212 ? -19.552 5.720 7.412 1.00 73.50 212 ASP A CA 1
ATOM 1608 C C . ASP A 1 212 ? -20.221 5.448 6.065 1.00 73.50 212 ASP A C 1
ATOM 1610 O O . ASP A 1 212 ? -21.445 5.393 5.935 1.00 73.50 212 ASP A O 1
ATOM 1614 N N . ASP A 1 213 ? -19.396 5.226 5.052 1.00 63.34 213 ASP A N 1
ATOM 1615 C CA . ASP A 1 213 ? -19.783 5.125 3.646 1.00 63.34 213 ASP A CA 1
ATOM 1616 C C . ASP A 1 213 ? -20.660 3.910 3.303 1.00 63.34 213 ASP A C 1
ATOM 1618 O O . ASP A 1 213 ? -21.089 3.786 2.149 1.00 63.34 213 ASP A O 1
ATOM 1622 N N . ARG A 1 214 ? -20.968 3.048 4.288 1.00 57.22 214 ARG A N 1
ATOM 1623 C CA . ARG A 1 214 ? -21.932 1.940 4.169 1.00 57.22 214 ARG A CA 1
ATOM 1624 C C . ARG A 1 214 ? -23.321 2.405 3.730 1.00 57.22 214 ARG A C 1
ATOM 1626 O O . ARG A 1 214 ? -24.052 1.620 3.136 1.00 57.22 214 ARG A O 1
ATOM 1633 N N . ALA A 1 215 ? -23.658 3.680 3.935 1.00 50.34 215 ALA A N 1
ATOM 1634 C CA . ALA A 1 215 ? -24.888 4.273 3.410 1.00 50.34 215 ALA A CA 1
ATOM 1635 C C . ALA A 1 215 ? -24.998 4.236 1.867 1.00 50.34 215 ALA A C 1
ATOM 1637 O O . ALA A 1 215 ? -26.092 4.416 1.344 1.00 50.34 215 ALA A O 1
ATOM 1638 N N . ALA A 1 216 ? -23.905 3.989 1.130 1.00 52.47 216 ALA A N 1
ATOM 1639 C CA . ALA A 1 216 ? -23.920 3.955 -0.336 1.00 52.47 216 ALA A CA 1
ATOM 1640 C C . ALA A 1 216 ? -23.992 2.548 -0.962 1.00 52.47 216 ALA A C 1
ATOM 1642 O O . ALA A 1 216 ? -23.874 2.435 -2.179 1.00 52.47 216 ALA A O 1
ATOM 1643 N N . GLY A 1 217 ? -24.181 1.489 -0.166 1.00 60.31 217 GLY A N 1
ATOM 1644 C CA . GLY A 1 217 ? -24.488 0.144 -0.671 1.00 60.31 217 GLY A CA 1
ATOM 1645 C C . GLY A 1 217 ? -23.405 -0.925 -0.444 1.00 60.31 217 GLY A C 1
ATOM 1646 O O . GLY A 1 217 ? -22.296 -0.617 -0.003 1.00 60.31 217 GLY A O 1
ATOM 1647 N N . PRO A 1 218 ? -23.728 -2.204 -0.728 1.00 67.62 218 PRO A N 1
ATOM 1648 C CA . PRO A 1 218 ? -22.894 -3.372 -0.409 1.00 67.62 218 PRO A CA 1
ATOM 1649 C C . PRO A 1 218 ? -21.665 -3.540 -1.316 1.00 67.62 218 PRO A C 1
ATOM 1651 O O . PRO A 1 218 ? -20.853 -4.436 -1.098 1.00 67.62 218 PRO A O 1
ATOM 1654 N N . GLU A 1 219 ? -21.514 -2.699 -2.338 1.00 73.88 219 GLU A N 1
ATOM 1655 C CA . GLU A 1 219 ? -20.471 -2.841 -3.360 1.00 73.88 219 GLU A CA 1
ATOM 1656 C C . GLU A 1 219 ? -19.072 -2.417 -2.884 1.00 73.88 219 GLU A C 1
ATOM 1658 O O . GLU A 1 219 ? -18.082 -2.672 -3.575 1.00 73.88 219 GLU A O 1
ATOM 1663 N N . ARG A 1 220 ? -18.971 -1.805 -1.695 1.00 82.44 220 ARG A N 1
ATOM 1664 C CA . ARG A 1 220 ? -17.718 -1.294 -1.120 1.00 82.44 220 ARG A CA 1
ATOM 1665 C C . ARG A 1 220 ? -17.589 -1.551 0.387 1.00 82.44 220 ARG A C 1
ATOM 1667 O O . ARG A 1 220 ? -18.606 -1.582 1.084 1.00 82.44 220 ARG A O 1
ATOM 1674 N N . PRO A 1 221 ? -16.360 -1.722 0.911 1.00 86.62 221 PRO A N 1
ATOM 1675 C CA . PRO A 1 221 ? -16.143 -1.917 2.339 1.00 86.62 221 PRO A CA 1
ATOM 1676 C C . PRO A 1 221 ? -16.507 -0.667 3.143 1.00 86.62 221 PRO A C 1
ATOM 1678 O O . PRO A 1 221 ? -16.441 0.460 2.653 1.00 86.62 221 PRO A O 1
ATOM 1681 N N . SER A 1 222 ? -16.846 -0.869 4.419 1.00 89.19 222 SER A N 1
ATOM 1682 C CA . SER A 1 222 ? -16.931 0.230 5.387 1.00 89.19 222 SER A CA 1
ATOM 1683 C C . SER A 1 222 ? -15.559 0.896 5.529 1.00 89.19 222 SER A C 1
ATOM 1685 O O . SER A 1 222 ? -14.541 0.212 5.685 1.00 89.19 222 SER A O 1
ATOM 1687 N N . ARG A 1 223 ? -15.529 2.235 5.530 1.00 90.19 223 ARG A N 1
ATOM 1688 C CA . ARG A 1 223 ? -14.292 2.994 5.776 1.00 90.19 223 ARG A CA 1
ATOM 1689 C C . ARG A 1 223 ? -13.810 2.782 7.205 1.00 90.19 223 ARG A C 1
ATOM 1691 O O . ARG A 1 223 ? -12.608 2.675 7.428 1.00 90.19 223 ARG A O 1
ATOM 1698 N N . ARG A 1 224 ? -14.739 2.661 8.159 1.00 93.44 224 ARG A N 1
ATOM 1699 C CA . ARG A 1 224 ? -14.420 2.326 9.555 1.00 93.44 224 ARG A CA 1
ATOM 1700 C C . ARG A 1 224 ? -13.777 0.947 9.656 1.00 93.44 224 ARG A C 1
ATOM 1702 O O . ARG A 1 224 ? -12.731 0.820 10.284 1.00 93.44 224 ARG A O 1
ATOM 1709 N N . ALA A 1 225 ? -14.342 -0.050 8.974 1.00 93.69 225 ALA A N 1
ATOM 1710 C CA . ALA A 1 225 ? -13.771 -1.394 8.932 1.00 93.69 225 ALA A CA 1
ATOM 1711 C C . ALA A 1 225 ? -12.370 -1.414 8.310 1.00 93.69 225 ALA A C 1
ATOM 1713 O O . ALA A 1 225 ? -11.456 -2.025 8.862 1.00 93.69 225 ALA A O 1
ATOM 1714 N N . PHE A 1 226 ? -12.179 -0.693 7.200 1.00 94.38 226 PHE A N 1
ATOM 1715 C CA . PHE A 1 226 ? -10.870 -0.533 6.571 1.00 94.38 226 PHE A CA 1
ATOM 1716 C C . PHE A 1 226 ? -9.855 0.089 7.536 1.00 94.38 226 PHE A C 1
ATOM 1718 O O . PHE A 1 226 ? -8.801 -0.496 7.781 1.00 94.38 226 PHE A O 1
ATOM 1725 N N . VAL A 1 227 ? -10.185 1.241 8.128 1.00 95.69 227 VAL A N 1
ATOM 1726 C CA . VAL A 1 227 ? -9.307 1.959 9.062 1.00 95.69 227 VAL A CA 1
ATOM 1727 C C . VAL A 1 227 ? -8.930 1.074 10.250 1.00 95.69 227 VAL A C 1
ATOM 1729 O O . VAL A 1 227 ? -7.743 0.917 10.528 1.00 95.69 227 VAL A O 1
ATOM 1732 N N . LEU A 1 228 ? -9.904 0.456 10.928 1.00 96.94 228 LEU A N 1
ATOM 1733 C CA . LEU A 1 228 ? -9.621 -0.382 12.099 1.00 96.94 228 LEU A CA 1
ATOM 1734 C C . LEU A 1 228 ? -8.774 -1.607 11.740 1.00 96.94 228 LEU A C 1
ATOM 1736 O O . LEU A 1 228 ? -7.848 -1.947 12.480 1.00 96.94 228 LEU A O 1
ATOM 1740 N N . HIS A 1 229 ? -9.040 -2.239 10.593 1.00 97.00 229 HIS A N 1
ATOM 1741 C CA . HIS A 1 229 ? -8.240 -3.365 10.119 1.00 97.00 229 HIS A CA 1
ATOM 1742 C C . HIS A 1 229 ? -6.775 -2.961 9.890 1.00 97.00 229 HIS A C 1
ATOM 1744 O O . HIS A 1 229 ? -5.863 -3.631 10.374 1.00 97.00 229 HIS A O 1
ATOM 1750 N N . ARG A 1 230 ? -6.538 -1.840 9.199 1.00 97.44 230 ARG A N 1
ATOM 1751 C CA . ARG A 1 230 ? -5.185 -1.338 8.930 1.00 97.44 230 ARG A CA 1
ATOM 1752 C C . ARG A 1 230 ? -4.445 -0.942 10.204 1.00 97.44 230 ARG A C 1
ATOM 1754 O O . ARG A 1 230 ? -3.307 -1.363 10.387 1.00 97.44 230 ARG A O 1
ATOM 1761 N N . LEU A 1 231 ? -5.096 -0.209 11.108 1.00 98.19 231 LEU A N 1
ATOM 1762 C CA . LEU A 1 231 ? -4.493 0.169 12.389 1.00 98.19 231 LEU A CA 1
ATOM 1763 C C . LEU A 1 231 ? -4.157 -1.062 13.241 1.00 98.19 231 LEU A C 1
ATOM 1765 O O . LEU A 1 231 ? -3.100 -1.097 13.861 1.00 98.19 231 LEU A O 1
ATOM 1769 N N . THR A 1 232 ? -4.999 -2.103 13.217 1.00 98.19 232 THR A N 1
ATOM 1770 C CA . THR A 1 232 ? -4.704 -3.382 13.888 1.00 98.19 232 THR A CA 1
ATOM 1771 C C . THR A 1 232 ? -3.441 -4.038 13.334 1.00 98.19 232 THR A C 1
ATOM 1773 O O . THR A 1 232 ? -2.652 -4.579 14.104 1.00 98.19 232 THR A O 1
ATOM 1776 N N . ALA A 1 233 ? -3.241 -4.009 12.014 1.00 97.62 233 ALA A N 1
ATOM 1777 C CA . ALA A 1 233 ? -2.049 -4.574 11.390 1.00 97.62 233 ALA A CA 1
ATOM 1778 C C . ALA A 1 233 ? -0.782 -3.782 11.765 1.00 97.62 233 ALA A C 1
ATOM 1780 O O . ALA A 1 233 ? 0.202 -4.376 12.198 1.00 97.62 233 ALA A O 1
ATOM 1781 N N . VAL A 1 234 ? -0.836 -2.447 11.707 1.00 98.56 234 VAL A N 1
ATOM 1782 C CA . VAL A 1 234 ? 0.292 -1.567 12.076 1.00 98.56 234 VAL A CA 1
ATOM 1783 C C . VAL A 1 234 ? 0.644 -1.689 13.560 1.00 98.56 234 VAL A C 1
ATOM 1785 O O . VAL A 1 234 ? 1.821 -1.743 13.907 1.00 98.56 234 VAL A O 1
ATOM 1788 N N . ALA A 1 235 ? -0.356 -1.806 14.438 1.00 98.56 235 ALA A N 1
ATOM 1789 C CA . ALA A 1 235 ? -0.166 -1.972 15.881 1.00 98.56 235 ALA A CA 1
ATOM 1790 C C . ALA A 1 235 ? 0.580 -3.263 16.273 1.00 98.56 235 ALA A C 1
ATOM 1792 O O . ALA A 1 235 ? 1.026 -3.384 17.410 1.00 98.56 235 ALA A O 1
ATOM 1793 N N . ARG A 1 236 ? 0.712 -4.229 15.353 1.00 97.50 236 ARG A N 1
ATOM 1794 C CA . ARG A 1 236 ? 1.471 -5.477 15.547 1.00 97.50 236 ARG A CA 1
ATOM 1795 C C . ARG A 1 236 ? 2.919 -5.388 15.051 1.00 97.50 236 ARG A C 1
ATOM 1797 O O . ARG A 1 236 ? 3.616 -6.395 15.063 1.00 97.50 236 ARG A O 1
ATOM 1804 N N . SER A 1 237 ? 3.356 -4.230 14.557 1.00 95.50 237 SER A N 1
ATOM 1805 C CA . SER A 1 237 ? 4.712 -4.059 14.039 1.00 95.50 237 SER A CA 1
ATOM 1806 C C . SER A 1 237 ? 5.736 -3.957 15.169 1.00 95.50 237 SER A C 1
ATOM 1808 O O . SER A 1 237 ? 5.751 -2.978 15.911 1.00 95.50 237 SER A O 1
ATOM 1810 N N . ASP A 1 238 ? 6.655 -4.920 15.240 1.00 94.69 238 ASP A N 1
ATOM 1811 C CA . ASP A 1 238 ? 7.779 -4.888 16.188 1.00 94.69 238 ASP A CA 1
ATOM 1812 C C . ASP A 1 238 ? 8.963 -4.042 15.684 1.00 94.69 238 ASP A C 1
ATOM 1814 O O . ASP A 1 238 ? 9.855 -3.671 16.444 1.00 94.69 238 ASP A O 1
ATOM 1818 N N . THR A 1 239 ? 8.993 -3.730 14.385 1.00 94.56 239 THR A N 1
ATOM 1819 C CA . THR A 1 239 ? 10.110 -3.014 13.743 1.00 94.56 239 THR A CA 1
ATOM 1820 C C . THR A 1 239 ? 9.938 -1.496 13.749 1.00 94.56 239 THR A C 1
ATOM 1822 O O . THR A 1 239 ? 10.895 -0.776 13.477 1.00 94.56 239 THR A O 1
ATOM 1825 N N . HIS A 1 240 ? 8.727 -1.011 14.043 1.00 97.12 240 HIS A N 1
ATOM 1826 C CA . HIS A 1 240 ? 8.379 0.412 14.075 1.00 97.12 240 HIS A CA 1
ATOM 1827 C C . HIS A 1 240 ? 7.530 0.713 15.320 1.00 97.12 240 HIS A C 1
ATOM 1829 O O . HIS A 1 240 ? 6.323 0.948 15.207 1.00 97.12 240 HIS A O 1
ATOM 1835 N N . PRO A 1 241 ? 8.131 0.667 16.522 1.00 98.06 241 PRO A N 1
ATOM 1836 C CA . PRO A 1 241 ? 7.391 0.730 17.781 1.00 98.06 241 PRO A CA 1
ATOM 1837 C C . PRO A 1 241 ? 6.606 2.036 17.959 1.00 98.06 241 PRO A C 1
ATOM 1839 O O . PRO A 1 241 ? 5.500 2.002 18.495 1.00 98.06 241 PRO A O 1
ATOM 1842 N N . ALA A 1 242 ? 7.118 3.171 17.471 1.00 98.44 242 ALA A N 1
ATOM 1843 C CA . ALA A 1 242 ? 6.401 4.444 17.534 1.00 98.44 242 ALA A CA 1
ATOM 1844 C C . ALA A 1 242 ? 5.127 4.424 16.668 1.00 98.44 242 ALA A C 1
ATOM 1846 O O . ALA A 1 242 ? 4.045 4.772 17.148 1.00 98.44 242 ALA A O 1
ATOM 1847 N N . LEU A 1 243 ? 5.218 3.936 15.422 1.00 98.44 243 LEU A N 1
ATOM 1848 C CA . LEU A 1 243 ? 4.048 3.719 14.557 1.00 98.44 243 LEU A CA 1
ATOM 1849 C C . LEU A 1 243 ? 3.049 2.736 15.173 1.00 98.44 243 LEU A C 1
ATOM 1851 O O . LEU A 1 243 ? 1.844 2.991 15.140 1.00 98.44 243 LEU A O 1
ATOM 1855 N N . ALA A 1 244 ? 3.536 1.635 15.749 1.00 98.69 244 ALA A N 1
ATOM 1856 C CA . ALA A 1 244 ? 2.690 0.636 16.387 1.00 98.69 244 ALA A CA 1
ATOM 1857 C C . ALA A 1 244 ? 1.921 1.219 17.585 1.00 98.69 244 ALA A C 1
ATOM 1859 O O . ALA A 1 244 ? 0.714 0.999 17.705 1.00 98.69 244 ALA A O 1
ATOM 1860 N N . ALA A 1 245 ? 2.586 2.018 18.426 1.00 98.75 245 ALA A N 1
ATOM 1861 C CA . ALA A 1 245 ? 1.965 2.692 19.564 1.00 98.75 245 ALA A CA 1
ATOM 1862 C C . ALA A 1 245 ? 0.874 3.682 19.125 1.00 98.75 245 ALA A C 1
ATOM 1864 O O . ALA A 1 245 ? -0.253 3.613 19.623 1.00 98.75 245 ALA A O 1
ATOM 1865 N N . MET A 1 246 ? 1.170 4.542 18.142 1.00 98.75 246 MET A N 1
ATOM 1866 C CA . MET A 1 246 ? 0.188 5.475 17.577 1.00 98.75 246 MET A CA 1
ATOM 1867 C C . MET A 1 246 ? -1.022 4.729 16.997 1.00 98.75 246 MET A C 1
ATOM 1869 O O . MET A 1 246 ? -2.170 5.102 17.249 1.00 98.75 246 MET A O 1
ATOM 1873 N N . ALA A 1 247 ? -0.785 3.651 16.244 1.00 98.75 247 ALA A N 1
ATOM 1874 C CA . ALA A 1 247 ? -1.851 2.859 15.641 1.00 98.75 247 ALA A CA 1
ATOM 1875 C C . ALA A 1 247 ? -2.728 2.156 16.686 1.00 98.75 247 ALA A C 1
ATOM 1877 O O . ALA A 1 247 ? -3.950 2.128 16.531 1.00 98.75 247 ALA A O 1
ATOM 1878 N N . ALA A 1 248 ? -2.135 1.631 17.762 1.00 98.62 248 ALA A N 1
ATOM 1879 C CA . ALA A 1 248 ? -2.866 1.000 18.858 1.00 98.62 248 ALA A CA 1
ATOM 1880 C C . ALA A 1 248 ? -3.780 1.998 19.591 1.00 98.62 248 ALA A C 1
ATOM 1882 O O . ALA A 1 248 ? -4.943 1.685 19.869 1.00 98.62 248 ALA A O 1
ATOM 1883 N N . GLU A 1 249 ? -3.285 3.207 19.865 1.00 98.50 249 GLU A N 1
ATOM 1884 C CA . GLU A 1 249 ? -4.052 4.253 20.547 1.00 98.50 249 GLU A CA 1
ATOM 1885 C C . GLU A 1 249 ? -5.188 4.799 19.670 1.00 98.50 249 GLU A C 1
ATOM 1887 O O . GLU A 1 249 ? -6.335 4.883 20.124 1.00 98.50 249 GLU A O 1
ATOM 1892 N N . LEU A 1 250 ? -4.911 5.072 18.389 1.00 98.44 250 LEU A N 1
ATOM 1893 C CA . LEU A 1 250 ? -5.940 5.432 17.409 1.00 98.44 250 LEU A CA 1
ATOM 1894 C C . LEU A 1 250 ? -6.994 4.330 17.278 1.00 98.44 250 LEU A C 1
ATOM 1896 O O . LEU A 1 250 ? -8.188 4.617 17.327 1.00 98.44 250 LEU A O 1
ATOM 1900 N N . HIS A 1 251 ? -6.579 3.068 17.151 1.00 98.19 251 HIS A N 1
ATOM 1901 C CA . HIS A 1 251 ? -7.504 1.943 17.037 1.00 98.19 251 HIS A CA 1
ATOM 1902 C C . HIS A 1 251 ? -8.426 1.849 18.257 1.00 98.19 251 HIS A C 1
ATOM 1904 O O . HIS A 1 251 ? -9.641 1.758 18.097 1.00 98.19 251 HIS A O 1
ATOM 1910 N N . SER A 1 252 ? -7.867 1.902 19.470 1.00 97.56 252 SER A N 1
ATOM 1911 C CA . SER A 1 252 ? -8.642 1.862 20.716 1.00 97.56 252 SER A CA 1
ATOM 1912 C C . SER A 1 252 ? -9.664 3.004 20.784 1.00 97.56 252 SER A C 1
ATOM 1914 O O . SER A 1 252 ? -10.849 2.772 21.041 1.00 97.56 252 SER A O 1
ATOM 1916 N N . THR A 1 253 ? -9.221 4.223 20.461 1.00 97.88 253 THR A N 1
ATOM 1917 C CA . THR A 1 253 ? -10.045 5.440 20.486 1.00 97.88 253 THR A CA 1
ATOM 1918 C C . THR A 1 253 ? -11.183 5.387 19.471 1.00 97.88 253 THR A C 1
ATOM 1920 O O . THR A 1 253 ? -12.323 5.702 19.804 1.00 97.88 253 THR A O 1
ATOM 1923 N N . LEU A 1 254 ? -10.902 4.952 18.239 1.00 96.94 254 LEU A N 1
ATOM 1924 C CA . LEU A 1 254 ? -11.880 4.886 17.150 1.00 96.94 254 LEU A CA 1
ATOM 1925 C C . LEU A 1 254 ? -12.842 3.698 17.286 1.00 96.94 254 LEU A C 1
ATOM 1927 O O . LEU A 1 254 ? -14.018 3.812 16.940 1.00 96.94 254 LEU A O 1
ATOM 1931 N N . ARG A 1 255 ? -12.381 2.564 17.827 1.00 95.75 255 ARG A N 1
ATOM 1932 C CA . ARG A 1 255 ? -13.226 1.383 18.055 1.00 95.75 255 ARG A CA 1
ATOM 1933 C C . ARG A 1 255 ? -14.327 1.650 19.079 1.00 95.75 255 ARG A C 1
ATOM 1935 O O . ARG A 1 255 ? -15.403 1.077 18.951 1.00 95.75 255 ARG A O 1
ATOM 1942 N N . HIS A 1 256 ? -14.096 2.518 20.067 1.00 92.88 256 HIS A N 1
ATOM 1943 C CA . HIS A 1 256 ? -15.092 2.826 21.097 1.00 92.88 256 HIS A CA 1
ATOM 1944 C C . HIS A 1 256 ? -16.437 3.332 20.520 1.00 92.88 256 HIS A C 1
ATOM 1946 O O . HIS A 1 256 ? -17.460 2.710 20.809 1.00 92.88 256 HIS A O 1
ATOM 1952 N N . PRO A 1 257 ? -16.478 4.381 19.672 1.00 92.62 257 PRO A N 1
ATOM 1953 C CA . PRO A 1 257 ? -17.716 4.829 19.032 1.00 92.62 257 PRO A CA 1
ATOM 1954 C C . PRO A 1 257 ? -18.137 3.999 17.809 1.00 92.62 257 PRO A C 1
ATOM 1956 O O . PRO A 1 257 ? -19.311 4.020 17.443 1.00 92.62 257 PRO A O 1
ATOM 1959 N N . TRP A 1 258 ? -17.213 3.314 17.125 1.00 93.56 258 TRP A N 1
ATOM 1960 C CA . TRP A 1 258 ? -17.531 2.583 15.888 1.00 93.56 258 TRP A CA 1
ATOM 1961 C C . TRP A 1 258 ? -17.991 1.141 16.118 1.00 93.56 258 TRP A C 1
ATOM 1963 O O . TRP A 1 258 ? -18.668 0.581 15.256 1.00 93.56 258 TRP A O 1
ATOM 1973 N N . GLY A 1 259 ? -17.657 0.557 17.269 1.00 91.75 259 GLY A N 1
ATOM 1974 C CA . GLY A 1 259 ? -17.909 -0.846 17.570 1.00 91.75 259 GLY A CA 1
ATOM 1975 C C . GLY A 1 259 ? -16.990 -1.795 16.800 1.00 91.75 259 GLY A C 1
ATOM 1976 O O . GLY A 1 259 ? -15.971 -1.402 16.229 1.00 91.75 259 GLY A O 1
ATOM 1977 N N . ASP A 1 260 ? -17.352 -3.077 16.811 1.00 89.69 260 ASP A N 1
ATOM 1978 C CA . ASP A 1 260 ? -16.623 -4.117 16.090 1.00 89.69 260 ASP A CA 1
ATOM 1979 C C . ASP A 1 260 ? -17.126 -4.199 14.645 1.00 89.69 260 ASP A C 1
ATOM 1981 O O . ASP A 1 260 ? -18.217 -4.700 14.371 1.00 89.69 260 ASP A O 1
ATOM 1985 N N . VAL A 1 261 ? -16.341 -3.647 13.719 1.00 90.69 261 VAL A N 1
ATOM 1986 C CA . VAL A 1 261 ? -16.660 -3.604 12.287 1.00 90.69 261 VAL A CA 1
ATOM 1987 C C . VAL A 1 261 ? -15.535 -4.275 11.495 1.00 90.69 261 VAL A C 1
ATOM 1989 O O . VAL A 1 261 ? -14.596 -3.605 11.072 1.00 90.69 261 VAL A O 1
ATOM 1992 N N . PRO A 1 262 ? -15.562 -5.609 11.322 1.00 92.12 262 PRO A N 1
ATOM 1993 C CA . PRO A 1 262 ? -14.498 -6.313 10.615 1.00 92.12 262 PRO A CA 1
ATOM 1994 C C . PRO A 1 262 ? -14.503 -5.971 9.121 1.00 92.12 262 PRO A C 1
ATOM 1996 O O . PRO A 1 262 ? -15.559 -5.812 8.504 1.00 92.12 262 PRO A O 1
ATOM 1999 N N . LEU A 1 263 ? -13.311 -5.883 8.526 1.00 92.94 263 LEU A N 1
ATOM 2000 C CA . LEU A 1 263 ? -13.172 -5.772 7.077 1.00 92.94 263 LEU A CA 1
ATOM 2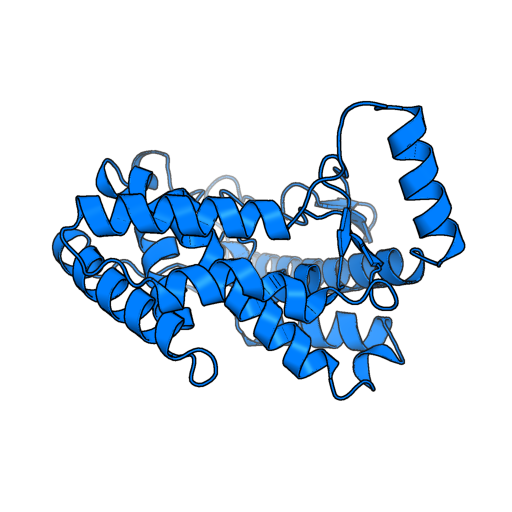001 C C . LEU A 1 263 ? -13.470 -7.133 6.441 1.00 92.94 263 LEU A C 1
ATOM 2003 O O . LEU A 1 263 ? -12.925 -8.153 6.852 1.00 92.94 263 LEU A O 1
ATOM 2007 N N . GLU A 1 264 ? -14.355 -7.153 5.452 1.00 92.44 264 GLU A N 1
ATOM 2008 C CA . GLU A 1 264 ? -14.794 -8.393 4.812 1.00 92.44 264 GLU A CA 1
ATOM 2009 C C . GLU A 1 264 ? -13.846 -8.803 3.678 1.00 92.44 264 GLU A C 1
ATOM 2011 O O . GLU A 1 264 ? -13.187 -7.968 3.050 1.00 92.44 264 GLU A O 1
ATOM 2016 N N . LEU A 1 265 ? -13.843 -10.099 3.357 1.00 93.19 265 LEU A N 1
ATOM 2017 C CA . LEU A 1 265 ? -13.266 -10.602 2.110 1.00 93.19 265 LEU A CA 1
ATOM 2018 C C . LEU A 1 265 ? -13.954 -9.971 0.898 1.00 93.19 265 LEU A C 1
ATOM 2020 O O . LEU A 1 265 ? -15.147 -9.643 0.946 1.00 93.19 265 LEU A O 1
ATOM 2024 N N . ALA A 1 266 ? -13.220 -9.853 -0.208 1.00 90.81 266 ALA A N 1
ATOM 2025 C CA . ALA A 1 266 ? -13.802 -9.428 -1.473 1.00 90.81 266 ALA A CA 1
ATOM 2026 C C . ALA A 1 266 ? -14.938 -10.387 -1.870 1.00 90.81 266 ALA A C 1
ATOM 2028 O O . ALA A 1 266 ? -14.818 -11.590 -1.612 1.00 90.81 266 ALA A O 1
ATOM 2029 N N . PRO A 1 267 ? -16.020 -9.903 -2.511 1.00 89.06 267 PRO A N 1
ATOM 2030 C CA . PRO A 1 267 ? -17.212 -10.709 -2.791 1.00 89.06 267 PRO A CA 1
ATOM 2031 C C . PRO A 1 267 ? -16.933 -12.088 -3.405 1.00 89.06 267 PRO A C 1
ATOM 2033 O O . PRO A 1 267 ? -17.481 -13.085 -2.947 1.00 89.06 267 PRO A O 1
ATOM 2036 N N . ALA A 1 268 ? -15.994 -12.174 -4.353 1.00 89.94 268 ALA A N 1
ATOM 2037 C CA . ALA A 1 268 ? -15.617 -13.428 -5.013 1.00 89.94 268 ALA A CA 1
ATOM 2038 C C . ALA A 1 268 ? -14.973 -14.482 -4.086 1.00 89.94 268 AL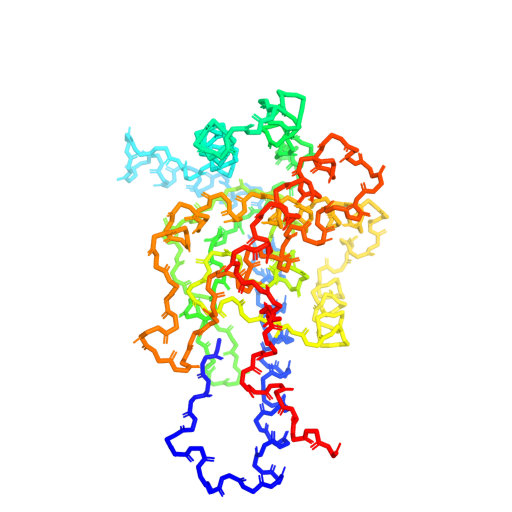A A C 1
ATOM 2040 O O . ALA A 1 268 ? -14.935 -15.663 -4.427 1.00 89.94 268 ALA A O 1
ATOM 2041 N N . PHE A 1 269 ? -14.462 -14.078 -2.920 1.00 91.31 269 PHE A N 1
ATOM 2042 C CA . PHE A 1 269 ? -13.822 -14.962 -1.941 1.00 91.31 269 PHE A CA 1
ATOM 2043 C C . PHE A 1 269 ? -14.680 -15.222 -0.700 1.00 91.31 269 PHE A C 1
ATOM 2045 O O . PHE A 1 269 ? -14.265 -15.992 0.169 1.00 91.31 269 PHE A O 1
ATOM 2052 N N . ARG A 1 270 ? -15.876 -14.630 -0.610 1.00 88.75 270 ARG A N 1
ATOM 2053 C CA . ARG A 1 270 ? -16.803 -14.893 0.495 1.00 88.75 270 ARG A CA 1
ATOM 2054 C C . ARG A 1 270 ? -17.346 -16.318 0.385 1.00 88.75 270 ARG A C 1
ATOM 2056 O O . ARG A 1 270 ? -17.831 -16.738 -0.663 1.00 88.75 270 ARG A O 1
ATOM 2063 N N . GLY A 1 271 ? -17.253 -17.068 1.477 1.00 70.94 271 GLY A N 1
ATOM 2064 C CA . GLY A 1 271 ? -17.946 -18.342 1.647 1.00 70.94 271 GLY A CA 1
ATOM 2065 C C . GLY A 1 271 ? -19.226 -18.136 2.450 1.00 70.94 271 GLY A C 1
ATOM 2066 O O . GLY A 1 271 ? -19.276 -17.273 3.324 1.00 70.94 271 GLY A O 1
ATOM 2067 N N . THR A 1 272 ? -20.253 -18.944 2.189 1.00 47.62 272 THR A N 1
ATOM 2068 C CA . THR A 1 272 ? -21.314 -19.155 3.176 1.00 47.62 272 THR A CA 1
ATOM 2069 C C . THR A 1 272 ? -20.652 -19.870 4.345 1.00 47.62 272 THR A C 1
ATOM 2071 O O . THR A 1 272 ? -20.311 -21.046 4.207 1.00 47.62 272 THR A O 1
ATOM 2074 N N . GLY A 1 273 ? -20.391 -19.172 5.450 1.00 38.22 273 GLY A N 1
ATOM 2075 C CA . GLY A 1 273 ? -20.107 -19.868 6.700 1.00 38.22 273 GLY A CA 1
ATOM 2076 C C . GLY A 1 273 ? -21.186 -20.932 6.899 1.00 38.22 273 GLY A C 1
ATOM 2077 O O . GLY A 1 273 ? -22.373 -20.632 6.764 1.00 38.22 273 GLY A O 1
ATOM 2078 N N . SER A 1 274 ? -20.755 -22.177 7.083 1.00 30.70 274 SER A N 1
ATOM 2079 C CA . SER A 1 274 ? -21.562 -23.207 7.732 1.00 30.70 274 SER A CA 1
ATOM 2080 C C . SER A 1 274 ? -21.849 -22.792 9.165 1.00 30.70 274 SER A C 1
ATOM 2082 O O . SER A 1 274 ? -20.869 -22.340 9.804 1.00 30.70 274 SER A O 1
#

InterPro domains:
  IPR011009 Protein kinase-like domain superfamily [SSF56112] (5-176)

Foldseek 3Di:
DDDDDPDPPDQDPVNLVVLLVVVLLVLLLLLLQLLVQQVVQDPVNVVVVVVVCCVVPVPDDADDPLVLLLVLLVLLQVVCVVLVHDSLVLLSVCSNCLQVVFVDLVQWGWDLLQQAVVQWDCDPNHIDGHRSVRIDTTHSLLVLLCLVQPRLVDQARFDDDPVSSVVSSVSSLVSNPVCVVPPCSVVSNVSSNLSSLLRRLSVQVVVLVVPWPCVVDDRGATNLQSLLVSLVVNLPDPPRPSSNVSSVVVNVSSCVVVPDRHGHHRPSPDDDDD

Sequence (274 aa):
MKVYPSDDSFAGARERAALRALAGAALLQWAEALSLLHAAGTPETRVAFTKALAERAPGLGPRSLAADFAVAAERYAGVLEQLGLPPHQEALEDLRTLPSRLGDPRQEVLSPADTCPDNNVLASDRLHLIDFEHAELRHRAWDVAYLRAPWPSCWCAWLLPDEVAEAAVSRYCHQAGGVAADPSFAADLELATLGWQAMTPAWFIAGALTNDDRAAGPERPSRRAFVLHRLTAVARSDTHPALAAMAAELHSTLRHPWGDVPLELAPAFRGTGS

Organism: NCBI:txid1005944